Protein AF-A0A0L0VP13-F1 (afdb_monomer)

Solvent-accessible surface area (backbone atoms only — not comparable to full-atom values): 16022 Å² total; per-residue (Å²): 135,85,86,89,85,88,84,87,82,87,82,89,86,84,88,88,85,88,83,90,89,86,86,81,90,83,90,81,90,84,86,88,82,89,82,86,84,88,78,73,72,70,63,57,60,55,50,54,54,49,32,46,52,53,40,55,55,51,47,53,52,45,52,54,53,52,47,50,54,47,51,39,37,71,74,65,48,69,37,38,65,64,25,50,45,71,33,80,93,48,74,93,37,29,51,13,54,47,52,38,54,44,48,48,45,53,50,47,56,58,48,24,61,65,53,33,80,82,65,83,44,69,27,65,35,44,82,84,66,72,80,78,95,65,61,32,42,58,33,45,69,53,36,48,51,51,52,52,49,52,44,42,61,47,73,66,30,72,81,19,60,86,50,34,65,80,77,84,70,72,85,72,85,73,95,72,88,77,95,70,88,76,80,81,74,76,77,76,56,54,64,41,62,40,68,30,35,38,47,46,84,57,106,54,82,44,80,42,83,46,31,47,51,60,50,54,50,49,45,47,52,53,39,30,54,46,32,42,54,44,46,47,42,39,45,72,69,68,65,43,84,72,66,92,64,67,41,54,51,67,71,59,58,56,61,73,76,111

Secondary structure (DSSP, 8-state):
----------------------------------------SHHHHHHHHHHHHHHHHHHHHHHHHHHHHHHHHHHTS-SHHHHHPPPTTTTT--HHHHHHHHHHHHHHHHHHHHTHHHH-S--EE-TT-PPTT--TTT-HHHHHHHHHHHIIIIII-TTSGGG----------------------------TT-EEEEEEESSSEEEEEEEHHHHHHHHHHHHHHHHHHHHIIIIIIS-----TTTT--HHHHHHTT-

Organism: NCBI:txid1165861

Mean predicted aligned error: 13.81 Å

Structure (mmCIF, N/CA/C/O backbone):
data_AF-A0A0L0VP13-F1
#
_entry.id   AF-A0A0L0VP13-F1
#
loop_
_atom_site.group_PDB
_atom_site.id
_atom_site.type_symbol
_atom_site.label_atom_id
_atom_site.label_alt_id
_atom_site.label_comp_id
_atom_site.label_asym_id
_atom_site.label_entity_id
_atom_site.label_seq_id
_atom_site.pdbx_PDB_ins_code
_atom_site.Cartn_x
_atom_site.Cartn_y
_atom_site.Cartn_z
_atom_site.occupancy
_atom_site.B_iso_or_equiv
_atom_site.auth_seq_id
_atom_site.auth_comp_id
_atom_site.auth_asym_id
_atom_site.auth_atom_id
_atom_site.pdbx_PDB_model_num
ATOM 1 N N . MET A 1 1 ? -34.320 -39.922 -42.387 1.00 41.28 1 MET A N 1
ATOM 2 C CA . MET A 1 1 ? -33.863 -41.068 -41.571 1.00 41.28 1 MET A CA 1
ATOM 3 C C . MET A 1 1 ? -33.671 -40.532 -40.158 1.00 41.28 1 MET A C 1
ATOM 5 O O . MET A 1 1 ? -32.767 -39.736 -39.980 1.00 41.28 1 MET A O 1
ATOM 9 N N . GLN A 1 2 ? -34.700 -40.535 -39.302 1.00 34.25 2 GLN A N 1
ATOM 10 C CA . GLN A 1 2 ? -35.099 -41.636 -38.393 1.00 34.25 2 GLN A CA 1
ATOM 11 C C . GLN A 1 2 ? -33.950 -42.090 -37.462 1.00 34.25 2 GLN A C 1
ATOM 13 O O . GLN A 1 2 ? -33.118 -42.875 -37.900 1.00 34.25 2 GLN A O 1
ATOM 18 N N . ASP A 1 3 ? -33.858 -41.434 -36.287 1.00 35.59 3 ASP A N 1
ATOM 19 C CA . ASP A 1 3 ? -33.930 -41.905 -34.865 1.00 35.59 3 ASP A CA 1
ATOM 20 C C . ASP A 1 3 ? -33.667 -43.401 -34.527 1.00 35.59 3 ASP A C 1
ATOM 22 O O . ASP A 1 3 ? -33.771 -44.213 -35.447 1.00 35.59 3 ASP A O 1
ATOM 26 N N . PRO A 1 4 ? -33.548 -43.864 -33.246 1.00 56.25 4 PRO A N 1
ATOM 27 C CA . PRO A 1 4 ? -33.257 -43.243 -31.922 1.00 56.25 4 PRO A CA 1
ATOM 28 C C . PRO A 1 4 ? -32.275 -44.080 -31.033 1.00 56.25 4 PRO A C 1
ATOM 30 O O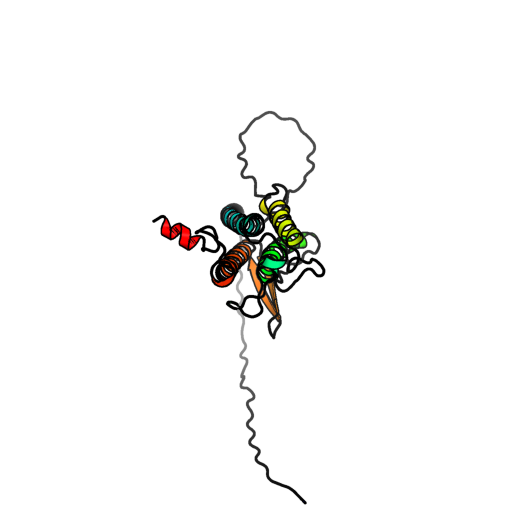 . PRO A 1 4 ? -31.798 -45.128 -31.448 1.00 56.25 4 PRO A O 1
ATOM 33 N N . GLU A 1 5 ? -31.997 -43.636 -29.791 1.00 36.66 5 GLU A N 1
ATOM 34 C CA . GLU A 1 5 ? -32.167 -44.393 -28.508 1.00 36.66 5 GLU A CA 1
ATOM 35 C C . GLU A 1 5 ? -31.368 -43.720 -27.362 1.00 36.66 5 GLU A C 1
ATOM 37 O O . GLU A 1 5 ? -30.145 -43.753 -27.302 1.00 36.66 5 GLU A O 1
ATOM 42 N N . THR A 1 6 ? -31.995 -42.883 -26.529 1.00 36.72 6 THR A N 1
ATOM 43 C CA . THR A 1 6 ? -32.532 -43.194 -25.183 1.00 36.72 6 THR A CA 1
ATOM 44 C C . THR A 1 6 ? -31.627 -43.982 -24.227 1.00 36.72 6 THR A C 1
ATOM 46 O O . THR A 1 6 ? -31.558 -45.203 -24.297 1.00 36.72 6 THR A O 1
ATOM 49 N N . ARG A 1 7 ? -31.183 -43.323 -23.144 1.00 34.84 7 ARG A N 1
ATOM 50 C CA . ARG A 1 7 ? -31.383 -43.880 -21.794 1.00 34.84 7 ARG A CA 1
ATOM 51 C C . ARG A 1 7 ? -31.556 -42.789 -20.736 1.00 34.84 7 ARG A C 1
ATOM 53 O O . ARG A 1 7 ? -30.643 -42.036 -20.422 1.00 34.84 7 ARG A O 1
ATOM 60 N N . LYS A 1 8 ? -32.780 -42.738 -20.205 1.00 33.94 8 LYS A N 1
ATOM 61 C CA . LYS A 1 8 ? -33.162 -42.116 -18.934 1.00 33.94 8 LYS A CA 1
ATOM 62 C C . LYS A 1 8 ? -32.619 -42.964 -17.781 1.00 33.94 8 LYS A C 1
ATOM 64 O O . LYS A 1 8 ? -32.784 -44.178 -17.837 1.00 33.94 8 LYS A O 1
ATOM 69 N N . THR A 1 9 ? -32.161 -42.325 -16.709 1.00 34.47 9 THR A N 1
ATOM 70 C CA . THR A 1 9 ? -32.459 -42.752 -15.3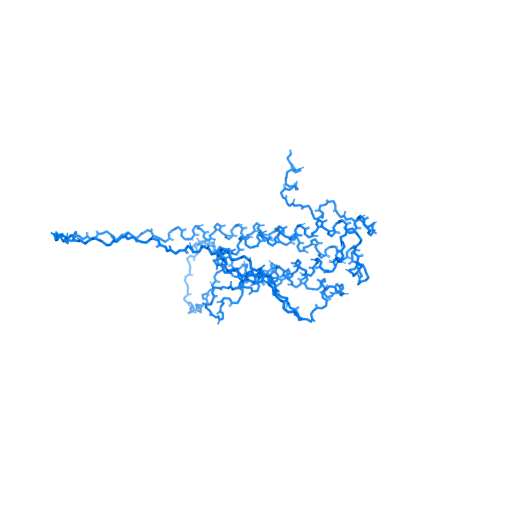30 1.00 34.47 9 THR A CA 1
ATOM 71 C C . THR A 1 9 ? -32.542 -41.518 -14.438 1.00 34.47 9 THR A C 1
ATOM 73 O O . THR A 1 9 ? -31.570 -40.797 -14.236 1.00 34.47 9 THR A O 1
ATOM 76 N N . THR A 1 10 ? -33.765 -41.277 -13.990 1.00 30.83 10 THR A N 1
ATOM 77 C CA . THR A 1 10 ? -34.206 -40.468 -12.854 1.00 30.83 10 THR A CA 1
ATOM 78 C C . THR A 1 10 ? -33.771 -41.091 -11.529 1.00 30.83 10 THR A C 1
ATOM 80 O O . THR A 1 10 ? -33.738 -42.311 -11.463 1.00 30.83 10 THR A O 1
ATOM 83 N N . ASP A 1 11 ? -33.523 -40.260 -10.513 1.00 33.06 11 ASP A N 1
ATOM 84 C CA . ASP A 1 11 ? -33.909 -40.445 -9.095 1.00 33.06 11 ASP A CA 1
ATOM 85 C C . ASP A 1 11 ? -33.556 -39.128 -8.370 1.00 33.06 11 ASP A C 1
ATOM 87 O O . ASP A 1 11 ? -32.394 -38.753 -8.260 1.00 33.06 11 ASP A O 1
ATOM 91 N N . ILE A 1 12 ? -34.495 -38.190 -8.201 1.00 33.38 12 ILE A N 1
ATOM 92 C CA . ILE A 1 12 ? -35.465 -38.073 -7.095 1.00 33.38 12 ILE A CA 1
ATOM 93 C C . ILE A 1 12 ? -34.786 -38.170 -5.721 1.00 33.38 12 ILE A C 1
ATOM 95 O O . ILE A 1 12 ? -34.600 -39.250 -5.174 1.00 33.38 12 ILE A O 1
ATOM 99 N N . TYR A 1 13 ? -34.513 -37.009 -5.121 1.00 28.89 13 TYR A N 1
ATOM 100 C CA . TYR A 1 13 ? -34.370 -36.878 -3.674 1.00 28.89 13 TYR A CA 1
ATOM 101 C C . TYR A 1 13 ? -35.183 -35.660 -3.215 1.00 28.89 13 TYR A C 1
ATOM 103 O O . TYR A 1 13 ? -34.902 -34.530 -3.605 1.00 28.89 13 TYR A O 1
ATOM 111 N N . ASN A 1 14 ? -36.233 -35.910 -2.434 1.00 35.34 14 ASN A N 1
ATOM 112 C CA . ASN A 1 14 ? -37.035 -34.920 -1.705 1.00 35.34 14 ASN A CA 1
ATOM 113 C C . ASN A 1 14 ? -37.360 -35.527 -0.313 1.00 35.34 14 ASN A C 1
ATOM 115 O O . ASN A 1 14 ? -37.160 -36.728 -0.130 1.00 35.34 14 ASN A O 1
ATOM 119 N N . PRO A 1 15 ? -37.762 -34.751 0.709 1.00 41.50 15 PRO A N 1
ATOM 120 C CA . PRO A 1 15 ? -37.101 -34.705 2.005 1.00 41.50 15 PRO A CA 1
ATOM 121 C C . PRO A 1 15 ? -37.918 -35.437 3.083 1.00 41.50 15 PRO A C 1
ATOM 123 O O . PRO A 1 15 ? -39.105 -35.705 2.914 1.00 41.50 15 PRO A O 1
ATOM 126 N N . MET A 1 16 ? -37.316 -35.696 4.244 1.00 30.33 16 MET A N 1
ATOM 127 C CA . MET A 1 16 ? -38.048 -36.161 5.427 1.00 30.33 16 MET A CA 1
ATOM 128 C C . MET A 1 16 ? -38.011 -35.113 6.546 1.00 30.33 16 MET A C 1
ATOM 130 O O . MET A 1 16 ? -36.956 -34.806 7.094 1.00 30.33 16 MET A O 1
ATOM 134 N N . LYS A 1 17 ? -39.200 -34.604 6.891 1.00 40.44 17 LYS A N 1
ATOM 135 C CA . LYS A 1 17 ? -39.611 -34.169 8.239 1.00 40.44 17 LYS A CA 1
ATOM 136 C C . LYS A 1 17 ? -40.556 -35.243 8.796 1.00 40.44 17 LYS A C 1
ATOM 138 O O . LYS A 1 17 ? -41.282 -35.851 8.010 1.00 40.44 17 LYS A O 1
ATOM 143 N N . PRO A 1 18 ? -40.557 -35.479 10.115 1.00 36.97 18 PRO A N 1
ATOM 144 C CA . PRO A 1 18 ? -41.734 -35.165 10.960 1.00 36.97 18 PRO A CA 1
ATOM 145 C C . PRO A 1 18 ? -41.292 -34.725 12.385 1.00 36.97 18 PRO A C 1
ATOM 147 O O . PRO A 1 18 ? -40.112 -34.817 12.697 1.00 36.97 18 PRO A O 1
ATOM 150 N N . SER A 1 19 ? -42.081 -34.246 13.349 1.00 33.62 19 SER A N 1
ATOM 151 C CA . SER A 1 19 ? -43.472 -33.801 13.536 1.00 33.62 19 SER A CA 1
ATOM 152 C C . SER A 1 19 ? -43.541 -33.153 14.937 1.00 33.62 19 SER A C 1
ATOM 154 O O . SER A 1 19 ? -42.660 -33.366 15.768 1.00 33.62 19 SER A O 1
ATOM 156 N N . GLU A 1 20 ? -44.590 -32.375 15.182 1.00 33.38 20 GLU A N 1
ATOM 157 C CA . GLU A 1 20 ? -44.913 -31.644 16.414 1.00 33.38 20 GLU A CA 1
ATOM 158 C C . GLU A 1 20 ? -45.283 -32.538 17.617 1.00 33.38 20 GLU A C 1
ATOM 160 O O . GLU A 1 20 ? -45.695 -33.686 17.452 1.00 33.38 20 GLU A O 1
ATOM 165 N N . GLY A 1 21 ? -45.204 -31.960 18.823 1.00 28.84 21 GLY A N 1
ATOM 166 C CA . GLY A 1 21 ? -45.753 -32.497 20.071 1.00 28.84 21 GLY A CA 1
ATOM 167 C C . GLY A 1 21 ? -45.793 -31.424 21.169 1.00 28.84 21 GLY A C 1
ATOM 168 O O . GLY A 1 21 ? -44.762 -30.878 21.549 1.00 28.84 21 GLY A O 1
ATOM 169 N N . SER A 1 22 ? -47.004 -31.107 21.622 1.00 29.28 22 SER A N 1
ATOM 170 C CA . SER A 1 22 ? -47.437 -30.006 22.496 1.00 29.28 22 SER A CA 1
ATOM 171 C C . SER A 1 22 ? -47.749 -30.432 23.944 1.00 29.28 22 SER A C 1
ATOM 173 O O . SER A 1 22 ? -48.160 -31.568 24.160 1.00 29.28 22 SER A O 1
ATOM 175 N N . GLY A 1 23 ? -47.722 -29.462 24.875 1.00 28.45 23 GLY A N 1
ATOM 176 C CA . GLY A 1 23 ? -48.435 -29.452 26.175 1.00 28.45 23 GLY A CA 1
ATOM 177 C C . GLY A 1 23 ? -47.516 -29.572 27.406 1.00 28.45 23 GLY A C 1
ATOM 178 O O . GLY A 1 23 ? -46.546 -30.310 27.373 1.00 28.45 23 GLY A O 1
ATOM 179 N N . GLU A 1 24 ? -47.710 -28.903 28.544 1.00 30.73 24 GLU A N 1
ATOM 180 C CA . GLU A 1 24 ? -48.704 -27.932 29.007 1.00 30.73 24 GLU A CA 1
ATOM 181 C C . GLU A 1 24 ? -48.181 -27.241 30.293 1.00 30.73 24 GLU A C 1
ATOM 183 O O . GLU A 1 24 ? -47.174 -27.636 30.878 1.00 30.73 24 GLU A O 1
ATOM 188 N N . ALA A 1 25 ? -48.889 -26.186 30.696 1.00 28.80 25 ALA A N 1
ATOM 189 C CA . ALA A 1 25 ? -48.623 -25.192 31.736 1.00 28.80 25 ALA A CA 1
ATOM 190 C C . ALA A 1 25 ? -48.347 -25.685 33.177 1.00 28.80 25 ALA A C 1
ATOM 192 O O . ALA A 1 25 ? -48.948 -26.648 33.649 1.00 28.80 25 ALA A O 1
ATOM 193 N N . ARG A 1 26 ? -47.612 -24.865 33.952 1.00 30.59 26 ARG A N 1
ATOM 194 C CA . ARG A 1 26 ? -47.954 -24.564 35.359 1.00 30.59 26 ARG A CA 1
ATOM 195 C C . ARG A 1 26 ? -47.370 -23.231 35.846 1.00 30.59 26 ARG A C 1
ATOM 197 O O . ARG A 1 26 ? -46.177 -22.977 35.726 1.00 30.59 26 ARG A O 1
ATOM 204 N N . LEU A 1 27 ? -48.259 -22.409 36.406 1.00 29.09 27 LEU A N 1
ATOM 205 C CA . LEU A 1 27 ? -47.992 -21.164 37.123 1.00 29.09 27 LEU A CA 1
ATOM 206 C C . LEU A 1 27 ? -47.288 -21.424 38.465 1.00 29.09 27 LEU A C 1
ATOM 208 O O . LEU A 1 27 ? -47.671 -22.354 39.170 1.00 29.09 27 LEU A O 1
ATOM 212 N N . SER A 1 28 ? -46.388 -20.527 38.876 1.00 30.66 28 SER A N 1
ATOM 213 C CA . SER A 1 28 ? -46.418 -19.945 40.227 1.00 30.66 28 SER A CA 1
ATOM 214 C C . SER A 1 28 ? -45.547 -18.690 40.299 1.00 30.66 28 SER A C 1
ATOM 216 O O . SER A 1 28 ? -44.392 -18.676 39.886 1.00 30.66 28 SER A O 1
ATOM 218 N N . SER A 1 29 ? -46.156 -17.653 40.852 1.00 31.38 29 SER A N 1
ATOM 219 C CA . SER A 1 29 ? -45.651 -16.340 41.240 1.00 31.38 29 SER A CA 1
ATOM 220 C C . SER A 1 29 ? -44.469 -16.372 42.212 1.00 31.38 29 SER A C 1
ATOM 222 O O . SER A 1 29 ? -44.510 -17.133 43.179 1.00 31.38 29 SER A O 1
ATOM 224 N N . ASN A 1 30 ? -43.522 -15.442 42.046 1.00 31.64 30 ASN A N 1
ATOM 225 C CA . ASN A 1 30 ? -43.035 -14.633 43.168 1.00 31.64 30 ASN A CA 1
ATOM 226 C C . ASN A 1 30 ? -42.393 -13.325 42.667 1.00 31.64 30 ASN A C 1
ATOM 228 O O . ASN A 1 30 ? -41.452 -13.353 41.877 1.00 31.64 30 ASN A O 1
ATOM 232 N N . GLU A 1 31 ? -42.931 -12.192 43.115 1.00 33.88 31 GLU A N 1
ATOM 233 C CA . GLU A 1 31 ? -42.366 -10.851 42.946 1.00 33.88 31 GLU A CA 1
ATOM 234 C C . GLU A 1 31 ? -41.440 -10.485 44.121 1.00 33.88 31 GLU A C 1
ATOM 236 O O . GLU A 1 31 ? -41.627 -10.979 45.232 1.00 33.88 31 GLU A O 1
ATOM 241 N N . GLN A 1 32 ? -40.565 -9.502 43.845 1.00 32.41 32 GLN A N 1
ATOM 242 C CA . GLN A 1 32 ? -39.797 -8.607 44.740 1.00 32.41 32 GLN A CA 1
ATOM 243 C C . GLN A 1 32 ? -38.302 -8.936 44.992 1.00 32.41 32 GLN A C 1
ATOM 245 O O . GLN A 1 32 ? -37.912 -10.098 44.971 1.00 32.41 32 GLN A O 1
ATOM 250 N N . PRO A 1 33 ? -37.440 -7.921 45.253 1.00 39.28 33 PRO A N 1
ATOM 251 C CA . PRO A 1 33 ? -37.021 -6.893 44.293 1.00 39.28 33 PRO A CA 1
ATOM 252 C C . PRO A 1 33 ? -35.488 -6.645 44.297 1.00 39.28 33 PRO A C 1
ATOM 254 O O . PRO A 1 33 ? -34.767 -7.034 45.208 1.00 39.28 33 PRO A O 1
ATOM 257 N N . SER A 1 34 ? -35.033 -5.882 43.297 1.00 30.73 34 SER A N 1
ATOM 258 C CA . SER A 1 34 ? -33.849 -5.000 43.314 1.00 30.73 34 SER A CA 1
ATOM 259 C C . SER A 1 34 ? -32.466 -5.586 43.647 1.00 30.73 34 SER A C 1
ATOM 261 O O . SER A 1 34 ? -32.054 -5.584 44.800 1.00 30.73 34 SER A O 1
ATOM 263 N N . GLU A 1 35 ? -31.659 -5.818 42.609 1.00 29.22 35 GLU A N 1
ATOM 264 C CA . GLU A 1 35 ? -30.244 -5.424 42.637 1.00 29.22 35 GLU A CA 1
ATOM 265 C C . GLU A 1 35 ? -29.903 -4.675 41.344 1.00 29.22 35 GLU A C 1
ATOM 267 O O . GLU A 1 35 ? -29.909 -5.215 40.238 1.00 29.22 35 GLU A O 1
ATOM 272 N N . VAL A 1 36 ? -29.653 -3.376 41.495 1.00 36.44 36 VAL A N 1
ATOM 273 C CA . VAL A 1 36 ? -29.096 -2.513 40.457 1.00 36.44 36 VAL A CA 1
ATOM 274 C C . VAL A 1 36 ? -27.626 -2.900 40.309 1.00 36.44 36 VAL A C 1
ATOM 276 O O . VAL A 1 36 ? -26.786 -2.474 41.095 1.00 36.44 36 VAL A O 1
ATOM 279 N N . SER A 1 37 ? -27.301 -3.726 39.313 1.00 35.66 37 SER A N 1
ATOM 280 C CA . SER A 1 37 ? -25.911 -3.982 38.924 1.00 35.66 37 SER A CA 1
ATOM 281 C C . SER A 1 37 ? -25.413 -2.824 38.058 1.00 35.66 37 SER A C 1
ATOM 283 O O . SER A 1 37 ? -25.454 -2.845 36.829 1.00 35.66 37 SER A O 1
ATOM 285 N N . SER A 1 38 ? -24.979 -1.756 38.721 1.00 42.16 38 SER A N 1
ATOM 286 C CA . SER A 1 38 ? -24.235 -0.655 38.116 1.00 42.16 38 SER A CA 1
ATOM 287 C C . SER A 1 38 ? -22.744 -1.001 38.059 1.00 42.16 38 SER A C 1
ATOM 289 O O . SER A 1 38 ? -21.950 -0.469 38.828 1.00 42.16 38 SER A O 1
ATOM 291 N N . THR A 1 39 ? -22.355 -1.895 37.150 1.00 42.22 39 THR A N 1
ATOM 292 C CA . THR A 1 39 ? -20.943 -2.162 36.815 1.00 42.22 39 THR A CA 1
ATOM 293 C C . THR A 1 39 ? -20.801 -2.502 35.330 1.00 42.22 39 THR A C 1
ATOM 295 O O . THR A 1 39 ? -20.568 -3.649 34.969 1.00 42.22 39 THR A O 1
ATOM 298 N N . GLN A 1 40 ? -20.973 -1.513 34.446 1.00 41.72 40 GLN A N 1
ATOM 299 C CA . GLN A 1 40 ? -20.641 -1.641 33.011 1.00 41.72 40 GLN A CA 1
ATOM 300 C C . GLN A 1 40 ? -19.836 -0.455 32.445 1.00 41.72 40 GLN A C 1
ATOM 302 O O . GLN A 1 40 ? -19.504 -0.450 31.265 1.00 41.72 40 GLN A O 1
ATOM 307 N N . SER A 1 41 ? -19.469 0.545 33.255 1.00 45.22 41 SER A N 1
ATOM 308 C CA . SER A 1 41 ? -18.751 1.727 32.751 1.00 45.22 41 SER A CA 1
ATOM 309 C C . SER A 1 41 ? -17.224 1.576 32.705 1.00 45.22 41 SER A C 1
ATOM 311 O O . SER A 1 41 ? -16.580 2.274 31.929 1.00 45.22 41 SER A O 1
ATOM 313 N N . SER A 1 42 ? -16.620 0.666 33.481 1.00 45.03 42 SER A N 1
ATOM 314 C CA . SER A 1 42 ? -15.154 0.548 33.582 1.00 45.03 42 SER A CA 1
ATOM 315 C C . SER A 1 42 ? -14.499 -0.339 32.513 1.00 45.03 42 SER A C 1
ATOM 317 O O . SER A 1 42 ? -13.335 -0.125 32.182 1.00 45.03 42 SER A O 1
ATOM 319 N N . SER A 1 43 ? -15.219 -1.308 31.933 1.00 55.81 43 SER A N 1
ATOM 320 C CA . SER A 1 43 ? -14.668 -2.235 30.927 1.00 55.81 43 SER A CA 1
ATOM 321 C C . SER A 1 43 ? -14.503 -1.605 29.539 1.00 55.81 43 SER A C 1
ATOM 323 O O . SER A 1 43 ? -13.564 -1.937 28.814 1.00 55.81 43 SER A O 1
ATOM 325 N N . ASN A 1 44 ? -15.389 -0.676 29.166 1.00 54.69 44 ASN A N 1
ATOM 326 C CA . ASN A 1 44 ? -15.372 -0.056 27.837 1.00 54.69 44 ASN A CA 1
ATOM 327 C C . ASN A 1 44 ? -14.236 0.967 27.678 1.00 54.69 44 ASN A C 1
ATOM 329 O O . ASN A 1 44 ? -13.584 0.988 26.641 1.00 54.69 44 ASN A O 1
ATOM 333 N N . ALA A 1 45 ? -13.929 1.752 28.717 1.00 59.12 45 ALA A N 1
ATOM 334 C CA . ALA A 1 45 ? -12.807 2.696 28.676 1.00 59.12 45 ALA A CA 1
ATOM 335 C C . ALA A 1 45 ? -11.441 1.979 28.602 1.00 59.12 45 ALA A C 1
ATOM 337 O O . ALA A 1 45 ? -10.531 2.421 27.903 1.00 59.12 45 ALA A O 1
ATOM 338 N N . SER A 1 46 ? -11.305 0.835 29.288 1.00 62.72 46 SER A N 1
ATOM 339 C CA . SER A 1 46 ? -10.082 0.020 29.250 1.00 62.72 46 SER A CA 1
ATOM 340 C C . SER A 1 46 ? -9.837 -0.606 27.874 1.00 62.72 46 SER A C 1
ATOM 342 O O . SER A 1 46 ? -8.701 -0.617 27.411 1.00 62.72 46 SER A O 1
ATOM 344 N N . SER A 1 47 ? -10.885 -1.117 27.222 1.00 62.72 47 SER A N 1
ATOM 345 C CA . SER A 1 47 ? -10.777 -1.774 25.910 1.00 62.72 47 SER A CA 1
ATOM 346 C C . SER A 1 47 ? -10.544 -0.782 24.767 1.00 62.72 47 SER A C 1
ATOM 348 O O . SER A 1 47 ? -9.734 -1.058 23.8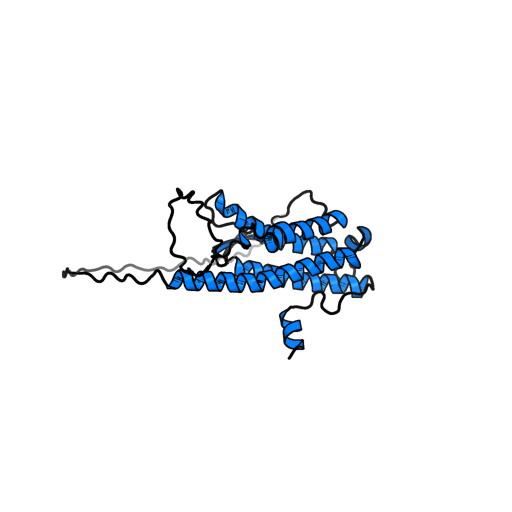87 1.00 62.72 47 SER A O 1
ATOM 350 N N . GLN A 1 48 ? -11.157 0.406 24.808 1.00 67.75 48 GLN A N 1
ATOM 351 C CA . GLN A 1 48 ? -10.882 1.463 23.824 1.00 67.75 48 GLN A CA 1
ATOM 352 C C . GLN A 1 48 ? -9.440 1.986 23.909 1.00 67.75 48 GLN A C 1
ATOM 354 O O . GLN A 1 48 ? -8.801 2.216 22.883 1.00 67.75 48 GLN A O 1
ATOM 359 N N . SER A 1 49 ? -8.891 2.106 25.122 1.00 76.88 49 SER A N 1
ATOM 360 C CA . SER A 1 49 ? -7.481 2.465 25.328 1.00 76.88 49 SER A CA 1
ATOM 361 C C . SER A 1 49 ? -6.521 1.402 24.772 1.00 76.88 49 SER A C 1
ATOM 363 O O . SER A 1 49 ? -5.500 1.742 24.174 1.00 76.88 49 SER A O 1
ATOM 365 N N . GLU A 1 50 ? -6.862 0.115 24.895 1.00 87.56 50 GLU A N 1
ATOM 366 C CA . GLU A 1 50 ? -6.078 -0.991 24.330 1.00 87.56 50 GLU A CA 1
ATOM 367 C C . GLU A 1 50 ? -6.114 -0.992 22.792 1.00 87.56 50 GLU A C 1
ATOM 369 O O . GLU A 1 50 ? -5.061 -1.004 22.152 1.00 87.56 50 GLU A O 1
ATOM 374 N N . ALA A 1 51 ? -7.299 -0.862 22.187 1.00 89.44 51 ALA A N 1
ATOM 375 C CA . ALA A 1 51 ? -7.452 -0.784 20.732 1.00 89.44 51 ALA A CA 1
ATOM 376 C C . ALA A 1 51 ? -6.685 0.406 20.121 1.00 89.44 51 ALA A C 1
ATOM 378 O O . ALA A 1 51 ? -6.057 0.271 19.066 1.00 89.44 51 ALA A O 1
ATOM 379 N N . ALA A 1 52 ? -6.678 1.556 20.803 1.00 90.88 52 ALA A N 1
ATOM 380 C CA . ALA A 1 52 ? -5.906 2.731 20.406 1.00 90.88 52 ALA A CA 1
ATOM 381 C C . ALA A 1 52 ? -4.385 2.495 20.496 1.00 90.88 52 ALA A C 1
ATOM 383 O O . ALA A 1 52 ? -3.626 2.938 19.628 1.00 90.88 52 ALA A O 1
ATOM 384 N N . GLN A 1 53 ? -3.914 1.771 21.517 1.00 92.19 53 GLN A N 1
ATOM 385 C CA . GLN A 1 53 ? -2.502 1.392 21.634 1.00 92.19 53 GLN A CA 1
ATOM 386 C C . GLN A 1 53 ? -2.075 0.422 20.527 1.00 92.19 53 GLN A C 1
ATOM 388 O O . GLN A 1 53 ? -0.999 0.595 19.947 1.00 92.19 53 GLN A O 1
ATOM 393 N N . GLU A 1 54 ? -2.907 -0.567 20.198 1.00 94.75 54 GLU A N 1
ATOM 394 C CA . GLU A 1 54 ? -2.641 -1.476 19.079 1.00 94.75 54 GLU A CA 1
ATOM 395 C C . GLU A 1 54 ? -2.647 -0.737 17.739 1.00 94.75 54 GLU A C 1
ATOM 397 O O . GLU A 1 54 ? -1.745 -0.935 16.915 1.00 94.75 54 GLU A O 1
ATOM 402 N N . TYR A 1 55 ? -3.568 0.212 17.556 1.00 95.19 55 TYR A N 1
ATOM 403 C CA . TYR A 1 55 ? -3.548 1.104 16.404 1.00 95.19 55 TYR A CA 1
ATOM 404 C C . TYR A 1 55 ? -2.230 1.869 16.294 1.00 95.19 55 TYR A C 1
ATOM 406 O O . TYR A 1 55 ? -1.655 1.918 15.212 1.00 95.19 55 TYR A O 1
ATOM 414 N N . LEU A 1 56 ? -1.702 2.446 17.376 1.00 94.50 56 LEU A N 1
ATOM 415 C CA . LEU A 1 56 ? -0.440 3.197 17.321 1.00 94.50 56 LEU A CA 1
ATOM 416 C C . LEU A 1 56 ? 0.741 2.337 16.844 1.00 94.50 56 LEU A C 1
ATOM 418 O O . LEU A 1 56 ? 1.591 2.807 16.073 1.00 94.50 56 LEU A O 1
ATOM 422 N N . LYS A 1 57 ? 0.776 1.064 17.248 1.00 94.75 57 LYS A N 1
ATOM 423 C CA . LYS A 1 57 ? 1.770 0.093 16.769 1.00 94.75 57 LYS A CA 1
ATOM 424 C C . LYS A 1 57 ? 1.568 -0.193 15.279 1.00 94.75 57 LYS A C 1
ATOM 426 O O . LYS A 1 57 ? 2.510 -0.053 14.497 1.00 94.75 57 LYS A O 1
ATOM 431 N N . LEU A 1 58 ? 0.342 -0.519 14.864 1.00 95.69 58 LEU A N 1
ATOM 432 C CA . LEU A 1 58 ? 0.007 -0.793 13.461 1.00 95.69 58 LEU A CA 1
ATOM 433 C C . LEU A 1 58 ? 0.226 0.424 12.553 1.00 95.69 58 LEU A C 1
ATOM 435 O O . LEU A 1 58 ? 0.750 0.283 11.452 1.00 95.69 58 LEU A O 1
ATOM 439 N N . ARG A 1 59 ? -0.083 1.632 13.026 1.00 95.88 59 ARG A N 1
ATOM 440 C CA . ARG A 1 59 ? 0.173 2.908 12.347 1.00 95.88 59 ARG A CA 1
ATOM 441 C C . ARG A 1 59 ? 1.656 3.091 12.067 1.00 95.88 59 ARG A C 1
ATOM 443 O O . ARG A 1 59 ? 2.016 3.504 10.970 1.00 95.88 59 ARG A O 1
ATOM 450 N N . THR A 1 60 ? 2.519 2.757 13.025 1.00 95.06 60 THR A N 1
ATOM 451 C CA . THR A 1 60 ? 3.975 2.818 12.830 1.00 95.06 60 THR A CA 1
ATOM 452 C C . THR A 1 60 ? 4.418 1.881 11.702 1.00 95.06 60 THR A C 1
ATOM 454 O O . THR A 1 60 ? 5.205 2.276 10.840 1.00 95.06 60 THR A O 1
ATOM 457 N N . VAL A 1 61 ? 3.858 0.667 11.649 1.00 95.12 61 VAL A N 1
ATOM 458 C CA . VAL A 1 61 ? 4.109 -0.292 10.561 1.00 95.12 61 VAL A CA 1
ATOM 459 C C . VAL A 1 61 ? 3.590 0.240 9.220 1.00 95.12 61 VAL A C 1
ATOM 461 O O . VAL A 1 61 ? 4.328 0.232 8.237 1.00 95.12 61 VAL A O 1
ATOM 464 N N . ALA A 1 62 ? 2.360 0.755 9.177 1.00 96.88 62 ALA A N 1
ATOM 465 C CA . ALA A 1 62 ? 1.753 1.317 7.972 1.00 96.88 62 ALA A CA 1
ATOM 466 C C . ALA A 1 62 ? 2.564 2.498 7.411 1.00 96.88 62 ALA A C 1
ATOM 468 O O . ALA A 1 62 ? 2.848 2.529 6.214 1.00 96.88 62 ALA A O 1
ATOM 469 N N . ILE A 1 63 ? 3.001 3.427 8.273 1.00 96.69 63 ILE A N 1
ATOM 470 C CA . ILE A 1 63 ? 3.872 4.549 7.887 1.00 96.69 63 ILE A CA 1
ATOM 471 C C . ILE A 1 63 ? 5.174 4.023 7.282 1.00 96.69 63 ILE A C 1
ATOM 473 O O . ILE A 1 63 ? 5.550 4.461 6.199 1.00 96.69 63 ILE A O 1
ATOM 477 N N . SER A 1 64 ? 5.827 3.055 7.931 1.00 95.50 64 SER A N 1
ATOM 478 C CA . SER A 1 64 ? 7.068 2.465 7.417 1.00 95.50 64 SER A CA 1
ATOM 479 C C . SER A 1 64 ? 6.880 1.811 6.044 1.00 95.50 64 SER A C 1
ATOM 481 O O . SER A 1 64 ? 7.735 1.951 5.170 1.00 95.50 64 SER A O 1
ATOM 483 N N . LEU A 1 65 ? 5.758 1.122 5.823 1.00 96.75 65 LEU A N 1
ATOM 484 C CA . LEU A 1 65 ? 5.443 0.512 4.533 1.00 96.75 65 LEU A CA 1
ATOM 485 C C . LEU A 1 65 ? 5.177 1.565 3.457 1.00 96.75 65 LEU A C 1
ATOM 487 O O . LEU A 1 65 ? 5.683 1.416 2.351 1.00 96.75 65 LEU A O 1
ATOM 491 N N . ILE A 1 66 ? 4.439 2.636 3.748 1.00 97.75 66 ILE A N 1
ATOM 492 C CA . ILE A 1 66 ? 4.229 3.728 2.782 1.00 97.75 66 ILE A CA 1
ATOM 493 C C . ILE A 1 66 ? 5.548 4.450 2.482 1.00 97.75 66 ILE A C 1
ATOM 495 O O . ILE A 1 66 ? 5.839 4.742 1.324 1.00 97.75 66 ILE A O 1
ATOM 499 N N . ASP A 1 67 ? 6.396 4.648 3.491 1.00 97.00 67 ASP A N 1
ATOM 500 C CA . ASP A 1 67 ? 7.728 5.218 3.300 1.00 97.00 67 ASP A CA 1
ATOM 501 C C . ASP A 1 67 ? 8.612 4.335 2.419 1.00 97.00 67 ASP A C 1
ATOM 503 O O . ASP A 1 67 ? 9.391 4.865 1.632 1.00 97.00 67 ASP A O 1
ATOM 507 N N . GLN A 1 68 ? 8.481 3.006 2.461 1.00 97.19 68 GLN A N 1
ATOM 508 C CA . GLN A 1 68 ? 9.179 2.137 1.506 1.00 97.19 68 GLN A CA 1
ATOM 509 C C . GLN A 1 68 ? 8.746 2.402 0.054 1.00 97.19 68 GLN A C 1
ATOM 511 O O . GLN A 1 68 ? 9.614 2.453 -0.816 1.00 97.19 68 GLN A O 1
ATOM 516 N N . ALA A 1 69 ? 7.451 2.615 -0.222 1.00 98.19 69 ALA A N 1
ATOM 517 C CA . ALA A 1 69 ? 6.986 2.986 -1.565 1.00 98.19 69 ALA A CA 1
ATOM 518 C C . ALA A 1 69 ? 7.523 4.354 -2.002 1.00 98.19 69 ALA A C 1
ATOM 520 O O . ALA A 1 69 ? 8.008 4.481 -3.125 1.00 98.19 69 ALA A O 1
ATOM 521 N N . ILE A 1 70 ? 7.479 5.355 -1.117 1.00 98.31 70 ILE A N 1
ATOM 522 C CA . ILE A 1 70 ? 8.005 6.700 -1.396 1.00 98.31 70 ILE A CA 1
ATOM 523 C C . ILE A 1 70 ? 9.504 6.618 -1.709 1.00 98.31 70 ILE A C 1
ATOM 525 O O . ILE A 1 70 ? 9.928 7.037 -2.781 1.00 98.31 70 ILE A O 1
ATOM 529 N N . ASN A 1 71 ? 10.291 5.968 -0.847 1.00 97.44 71 ASN A N 1
ATOM 530 C CA . ASN A 1 71 ? 11.732 5.815 -1.051 1.00 97.44 71 ASN A CA 1
ATOM 531 C C . ASN A 1 71 ? 12.069 5.026 -2.325 1.00 97.44 71 ASN A C 1
ATOM 533 O O . ASN A 1 71 ? 13.042 5.358 -3.003 1.00 97.44 71 ASN A O 1
ATOM 537 N N . LEU A 1 72 ? 11.291 3.990 -2.663 1.00 98.19 72 LEU A N 1
ATOM 538 C CA . LEU A 1 72 ? 11.444 3.249 -3.919 1.00 98.19 72 LEU A CA 1
ATOM 539 C C . LEU A 1 72 ? 11.268 4.179 -5.123 1.00 98.19 72 LEU A C 1
ATOM 541 O O . LEU A 1 72 ? 12.091 4.156 -6.036 1.00 98.19 72 LEU A O 1
ATOM 545 N N . LEU A 1 73 ? 10.194 4.968 -5.127 1.00 98.44 73 LEU A N 1
ATOM 546 C CA . LEU A 1 73 ? 9.856 5.872 -6.222 1.00 98.44 73 LEU A CA 1
ATOM 547 C C . LEU A 1 73 ? 10.861 7.023 -6.340 1.00 98.44 73 LEU A C 1
ATOM 549 O O . LEU A 1 73 ? 11.233 7.390 -7.450 1.00 98.44 73 LEU A O 1
ATOM 553 N N . GLU A 1 74 ? 11.335 7.575 -5.227 1.00 97.81 74 GLU A N 1
ATOM 554 C CA . GLU A 1 74 ? 12.298 8.680 -5.238 1.00 97.81 74 GLU A CA 1
ATOM 555 C C . GLU A 1 74 ? 13.693 8.238 -5.694 1.00 97.81 74 GLU A C 1
ATOM 557 O O . GLU A 1 74 ? 14.354 8.959 -6.440 1.00 97.81 74 GLU A O 1
ATOM 562 N N . ASN A 1 75 ? 14.139 7.048 -5.278 1.00 97.06 75 ASN A N 1
ATOM 563 C CA . ASN A 1 75 ? 15.556 6.688 -5.367 1.00 97.06 75 ASN A CA 1
ATOM 564 C C . ASN A 1 75 ? 15.875 5.565 -6.361 1.00 97.06 75 ASN A C 1
ATOM 566 O O . ASN A 1 75 ? 17.034 5.418 -6.741 1.00 97.06 75 ASN A O 1
ATOM 570 N N . VAL A 1 76 ? 14.892 4.755 -6.771 1.00 97.44 76 VAL A N 1
ATOM 571 C CA . VAL A 1 76 ? 15.147 3.534 -7.561 1.00 97.44 76 VAL A CA 1
ATOM 572 C C . VAL A 1 76 ? 14.291 3.482 -8.822 1.00 97.44 76 VAL A C 1
ATOM 574 O O . VAL A 1 76 ? 14.814 3.406 -9.930 1.00 97.44 76 VAL A O 1
ATOM 577 N N . VAL A 1 77 ? 12.968 3.543 -8.675 1.00 97.31 77 VAL A N 1
ATOM 578 C CA . VAL A 1 77 ? 12.004 3.495 -9.783 1.00 97.31 77 VAL A CA 1
ATOM 579 C C . VAL A 1 77 ? 11.576 4.925 -10.082 1.00 97.31 77 VAL A C 1
ATOM 581 O O . VAL A 1 77 ? 10.481 5.330 -9.718 1.00 97.31 77 VAL A O 1
ATOM 584 N N . ASN A 1 78 ? 12.467 5.702 -10.697 1.00 96.19 78 ASN A N 1
ATOM 585 C CA . ASN A 1 78 ? 12.362 7.164 -10.817 1.00 96.19 78 ASN A CA 1
ATOM 586 C C . ASN A 1 78 ? 11.846 7.672 -12.180 1.00 96.19 78 ASN A C 1
ATOM 588 O O . ASN A 1 78 ? 12.047 8.832 -12.534 1.00 96.19 78 ASN A O 1
ATOM 592 N N . SER A 1 79 ? 11.220 6.805 -12.979 1.00 97.94 79 SER A N 1
ATOM 593 C CA . SER A 1 79 ? 10.677 7.169 -14.292 1.00 97.94 79 SER A CA 1
ATOM 594 C C . SER A 1 79 ? 9.447 6.344 -14.658 1.00 97.94 79 SER A C 1
ATOM 596 O O . SER A 1 79 ? 9.305 5.195 -14.227 1.00 97.94 79 SER A O 1
ATOM 598 N N . ASP A 1 80 ? 8.595 6.909 -15.516 1.00 98.44 80 ASP A N 1
ATOM 599 C CA . ASP A 1 80 ? 7.423 6.227 -16.083 1.00 98.44 80 ASP A CA 1
ATOM 600 C C . ASP A 1 80 ? 7.823 4.936 -16.813 1.00 98.44 80 ASP A C 1
ATOM 602 O O . ASP A 1 80 ? 7.132 3.923 -16.713 1.00 98.44 80 ASP A O 1
ATOM 606 N N . THR A 1 81 ? 8.977 4.931 -17.491 1.00 98.00 81 THR A N 1
ATOM 607 C CA . THR A 1 81 ? 9.509 3.743 -18.173 1.00 98.00 81 THR A CA 1
ATOM 608 C C . THR A 1 81 ? 9.738 2.598 -17.191 1.00 98.00 81 THR A C 1
ATOM 610 O O . THR A 1 81 ? 9.193 1.519 -17.388 1.00 98.00 81 THR A O 1
ATOM 613 N N . LEU A 1 82 ? 10.480 2.822 -16.099 1.00 97.50 82 LEU A N 1
ATOM 614 C CA . LEU A 1 82 ? 10.731 1.773 -15.099 1.00 97.50 82 LEU A CA 1
ATOM 615 C C . LEU A 1 82 ? 9.439 1.309 -14.416 1.00 97.50 82 LEU A C 1
ATOM 617 O O . LEU A 1 82 ? 9.285 0.125 -14.119 1.00 97.50 82 LEU A O 1
ATOM 621 N N . LEU A 1 83 ? 8.505 2.234 -14.186 1.00 97.88 83 LEU A N 1
ATOM 622 C CA . LEU A 1 83 ? 7.211 1.942 -13.577 1.00 97.88 83 LEU A CA 1
ATOM 623 C C . LEU A 1 83 ? 6.348 1.020 -14.456 1.00 97.88 83 LEU A C 1
ATOM 625 O O . LEU A 1 83 ? 5.641 0.150 -13.936 1.00 97.88 83 LEU A O 1
ATOM 629 N N . THR A 1 84 ? 6.411 1.209 -15.777 1.00 97.62 84 THR A N 1
ATOM 630 C CA . THR A 1 84 ? 5.551 0.546 -16.771 1.00 97.62 84 THR A CA 1
ATOM 631 C C . THR A 1 84 ? 6.185 -0.662 -17.455 1.00 97.62 84 THR A C 1
ATOM 633 O O . THR A 1 84 ? 5.472 -1.384 -18.155 1.00 97.62 84 THR A O 1
ATOM 636 N N . THR A 1 85 ? 7.474 -0.938 -17.229 1.00 96.50 85 THR A N 1
ATOM 637 C CA . THR A 1 85 ? 8.132 -2.148 -17.737 1.00 96.50 85 THR A CA 1
ATOM 638 C C . THR A 1 85 ? 7.358 -3.397 -17.317 1.00 96.50 85 THR A C 1
ATOM 640 O O . THR A 1 85 ? 7.146 -3.655 -16.128 1.00 96.50 85 THR A O 1
ATOM 643 N N . VAL A 1 86 ? 6.928 -4.174 -18.312 1.00 96.88 86 VAL A N 1
ATOM 644 C CA . VAL A 1 86 ? 6.255 -5.457 -18.100 1.00 96.88 86 VAL A CA 1
ATOM 645 C C . VAL A 1 86 ? 7.281 -6.473 -17.638 1.00 96.88 86 VAL A C 1
ATOM 647 O O . VAL A 1 86 ? 8.281 -6.684 -18.316 1.00 96.88 86 VAL A O 1
ATOM 650 N N . SER A 1 87 ? 7.011 -7.108 -16.501 1.00 96.50 87 SER A N 1
ATOM 651 C CA . SER A 1 87 ? 7.908 -8.115 -15.953 1.00 96.50 87 SER A CA 1
ATOM 652 C C . SER A 1 87 ? 7.786 -9.448 -16.690 1.00 96.50 87 SER A C 1
ATOM 654 O O . SER A 1 87 ? 6.688 -9.970 -16.908 1.00 96.50 87 SER A O 1
ATOM 656 N N . HIS A 1 88 ? 8.935 -10.033 -17.008 1.00 94.88 88 HIS A N 1
ATOM 657 C CA . HIS A 1 88 ? 9.079 -11.412 -17.460 1.00 94.88 88 HIS A CA 1
ATOM 658 C C . HIS A 1 88 ? 9.103 -12.414 -16.299 1.00 94.88 88 HIS A C 1
ATOM 660 O O . HI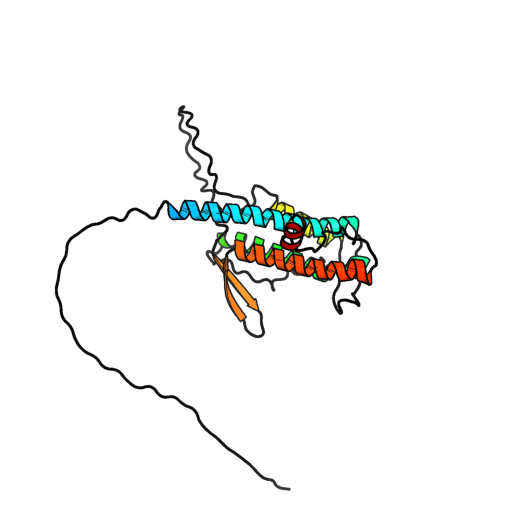S A 1 88 ? 8.636 -13.541 -16.463 1.00 94.88 88 HIS A O 1
ATOM 666 N N . LEU A 1 89 ? 9.622 -12.022 -15.129 1.00 94.31 89 LEU A N 1
ATOM 667 C CA . LEU A 1 89 ? 9.626 -12.868 -13.927 1.00 94.31 89 LEU A CA 1
ATOM 668 C C . LEU A 1 89 ? 8.249 -12.944 -13.248 1.00 94.31 89 LEU A C 1
ATOM 670 O O . LEU A 1 89 ? 7.944 -13.937 -12.591 1.00 94.31 89 LEU A O 1
ATOM 674 N N . VAL A 1 90 ? 7.413 -11.918 -13.428 1.00 92.12 90 VAL A N 1
ATOM 675 C CA . VAL A 1 90 ? 6.027 -11.844 -12.945 1.00 92.12 90 VAL A CA 1
ATOM 676 C C . VAL A 1 90 ? 5.108 -11.491 -14.130 1.00 92.12 90 VAL A C 1
ATOM 678 O O . VAL A 1 90 ? 4.728 -10.326 -14.296 1.00 92.12 90 VAL A O 1
ATOM 681 N N . PRO A 1 91 ? 4.759 -12.476 -14.985 1.00 90.31 91 PRO A N 1
ATOM 682 C CA . PRO A 1 91 ? 4.082 -12.228 -16.255 1.00 90.31 91 PRO A CA 1
ATOM 683 C C . PRO A 1 91 ? 2.791 -11.414 -16.124 1.00 90.31 91 PRO A C 1
ATOM 685 O O . PRO A 1 91 ? 1.931 -11.697 -15.292 1.00 90.31 91 PRO A O 1
ATOM 688 N N . GLY A 1 92 ? 2.644 -10.405 -16.985 1.00 89.75 92 GLY A N 1
ATOM 689 C CA . GLY A 1 92 ? 1.459 -9.541 -17.043 1.00 89.75 92 GLY A CA 1
ATOM 690 C C . GLY A 1 92 ? 1.421 -8.415 -16.001 1.00 89.75 92 GLY A C 1
ATOM 691 O O . GLY A 1 92 ? 0.504 -7.583 -16.041 1.00 89.75 92 GLY A O 1
ATOM 692 N N . SER A 1 93 ? 2.414 -8.337 -15.110 1.00 95.31 93 SER A N 1
ATOM 693 C CA . SER A 1 93 ? 2.519 -7.294 -14.087 1.00 95.31 93 SER A CA 1
ATOM 694 C C . SER A 1 93 ? 3.558 -6.220 -14.428 1.00 95.31 93 SER A C 1
ATOM 696 O O . SER A 1 93 ? 4.446 -6.424 -15.253 1.00 95.31 93 SER A O 1
ATOM 698 N N . THR A 1 94 ? 3.433 -5.068 -13.772 1.00 97.69 94 THR A N 1
ATOM 699 C CA . THR A 1 94 ? 4.412 -3.973 -13.759 1.00 97.69 94 THR A CA 1
ATOM 700 C C . THR A 1 94 ? 4.586 -3.495 -12.316 1.00 97.69 94 THR A C 1
ATOM 702 O O . THR A 1 94 ? 3.738 -3.767 -11.456 1.00 97.69 94 THR A O 1
ATOM 705 N N . ILE A 1 95 ? 5.654 -2.744 -12.034 1.00 98.19 95 ILE A N 1
ATOM 706 C CA . ILE A 1 95 ? 5.831 -2.116 -10.715 1.00 98.19 95 ILE A CA 1
ATOM 707 C C . ILE A 1 95 ? 4.666 -1.155 -10.434 1.00 98.19 95 ILE A C 1
ATOM 709 O O . ILE A 1 95 ? 4.094 -1.189 -9.345 1.00 98.19 95 ILE A O 1
ATOM 713 N N . GLY A 1 96 ? 4.247 -0.373 -11.435 1.00 97.94 96 GLY A N 1
ATOM 714 C CA . GLY A 1 96 ? 3.108 0.542 -11.334 1.00 97.94 96 GLY A CA 1
ATOM 715 C C . GLY A 1 96 ? 1.800 -0.141 -10.947 1.00 97.94 96 GLY A C 1
ATOM 716 O O . GLY A 1 96 ? 1.096 0.353 -10.069 1.00 97.94 96 GLY A O 1
ATOM 717 N N . LYS A 1 97 ? 1.496 -1.314 -11.520 1.00 97.06 97 LYS A N 1
ATOM 718 C CA . LYS A 1 97 ? 0.302 -2.099 -11.155 1.00 97.06 97 LYS A CA 1
ATOM 719 C C . LYS A 1 97 ? 0.320 -2.530 -9.691 1.00 97.06 97 LYS A C 1
ATOM 721 O O . LYS A 1 97 ? -0.694 -2.414 -9.006 1.00 97.06 97 LYS A O 1
ATOM 726 N N . HIS A 1 98 ? 1.462 -3.010 -9.197 1.00 97.88 98 HIS A N 1
ATOM 727 C CA . HIS A 1 98 ? 1.596 -3.406 -7.794 1.00 97.88 98 HIS A CA 1
ATOM 728 C C . HIS A 1 98 ? 1.490 -2.211 -6.841 1.00 97.88 98 HIS A C 1
ATOM 730 O O . HIS A 1 98 ? 0.780 -2.298 -5.842 1.00 97.88 98 HIS A O 1
ATOM 736 N N . LEU A 1 99 ? 2.141 -1.091 -7.165 1.00 98.06 99 LEU A N 1
ATOM 737 C CA . LEU A 1 99 ? 2.087 0.125 -6.353 1.00 98.06 99 LEU A CA 1
ATOM 738 C C . LEU A 1 99 ? 0.685 0.738 -6.317 1.00 98.06 99 LEU A C 1
ATOM 740 O O . LEU A 1 99 ? 0.214 1.090 -5.238 1.00 98.06 99 LEU A O 1
ATOM 744 N N . ARG A 1 100 ? -0.020 0.791 -7.454 1.00 97.25 100 ARG A N 1
ATOM 745 C CA . ARG A 1 100 ? -1.426 1.212 -7.496 1.00 97.25 100 ARG A CA 1
ATOM 746 C C . ARG A 1 100 ? -2.300 0.327 -6.614 1.00 97.25 100 ARG A C 1
ATOM 748 O O . ARG A 1 100 ? -3.101 0.836 -5.840 1.00 97.25 100 ARG A O 1
ATOM 755 N N . HIS A 1 101 ? -2.152 -0.989 -6.731 1.00 96.94 101 HIS A N 1
ATOM 756 C CA . HIS A 1 101 ? -2.966 -1.929 -5.967 1.00 96.94 101 HIS A CA 1
ATOM 757 C C . HIS A 1 101 ? -2.745 -1.793 -4.453 1.00 96.94 101 HIS A C 1
ATOM 759 O O . HIS A 1 101 ? -3.707 -1.803 -3.686 1.00 96.94 101 HIS A O 1
ATOM 765 N N . LEU A 1 102 ? -1.488 -1.613 -4.038 1.00 96.88 102 LEU A N 1
ATOM 766 C CA . LEU A 1 102 ? -1.108 -1.345 -2.653 1.00 96.88 102 LEU A CA 1
ATOM 767 C C . LEU A 1 102 ? -1.695 -0.016 -2.157 1.00 96.88 102 LEU A C 1
ATOM 769 O O . LEU A 1 102 ? -2.284 0.020 -1.078 1.00 96.88 102 LEU A O 1
ATOM 773 N N . HIS A 1 103 ? -1.564 1.059 -2.942 1.00 97.81 103 HIS A N 1
ATOM 774 C CA . HIS A 1 103 ? -2.120 2.374 -2.608 1.00 97.81 103 HIS A CA 1
ATOM 775 C C . HIS A 1 103 ? -3.638 2.321 -2.420 1.00 97.81 103 HIS A C 1
ATOM 777 O O . HIS A 1 103 ? -4.136 2.754 -1.380 1.00 97.81 103 HIS A O 1
ATOM 783 N N . ASP A 1 104 ? -4.357 1.722 -3.377 1.00 96.69 104 ASP A N 1
ATOM 784 C CA . ASP A 1 104 ? -5.814 1.590 -3.323 1.00 96.69 104 ASP A CA 1
ATOM 785 C C . ASP A 1 104 ? -6.263 0.882 -2.038 1.00 96.69 104 ASP A C 1
ATOM 787 O O . ASP A 1 104 ? -7.229 1.321 -1.423 1.00 96.69 104 ASP A O 1
ATOM 791 N N . HIS A 1 105 ? -5.558 -0.159 -1.583 1.00 97.31 105 HIS A N 1
ATOM 792 C CA . HIS A 1 105 ? -5.928 -0.869 -0.354 1.00 97.31 105 HIS A CA 1
ATOM 793 C C . HIS A 1 105 ? -5.894 0.034 0.884 1.00 97.31 105 HIS A C 1
ATOM 795 O O . HIS A 1 105 ? -6.853 0.051 1.656 1.00 97.31 105 HIS A O 1
ATOM 801 N N . PHE A 1 106 ? -4.827 0.818 1.062 1.00 97.38 106 PHE A N 1
ATOM 802 C CA . PHE A 1 106 ? -4.767 1.779 2.165 1.00 97.38 106 PHE A CA 1
ATOM 803 C C . PHE A 1 106 ? -5.830 2.868 2.018 1.00 97.38 106 PHE A C 1
ATOM 805 O O . PHE A 1 106 ? -6.540 3.164 2.979 1.00 97.38 106 PHE A O 1
ATOM 812 N N . ARG A 1 107 ? -5.962 3.447 0.818 1.00 95.94 107 ARG A N 1
ATOM 813 C CA . ARG A 1 107 ? -6.906 4.537 0.551 1.00 95.94 107 ARG A CA 1
ATOM 814 C C . ARG A 1 107 ? -8.340 4.108 0.859 1.00 95.94 107 ARG A C 1
ATOM 816 O O . ARG A 1 107 ? -9.022 4.784 1.621 1.00 95.94 107 ARG A O 1
ATOM 823 N N . ILE A 1 108 ? -8.769 2.968 0.314 1.00 95.06 108 ILE A N 1
ATOM 824 C CA . ILE A 1 108 ? -10.118 2.417 0.493 1.00 95.06 108 ILE A CA 1
ATOM 825 C C . ILE A 1 108 ? -10.418 2.182 1.976 1.00 95.06 108 ILE A C 1
ATOM 827 O O . ILE A 1 108 ? -11.493 2.552 2.444 1.00 95.06 108 ILE A O 1
ATOM 831 N N . LEU A 1 109 ? -9.472 1.610 2.731 1.00 95.19 109 LEU A N 1
ATOM 832 C CA . LEU A 1 109 ? -9.648 1.394 4.167 1.00 95.19 109 LEU A CA 1
ATOM 833 C C . LEU A 1 109 ? -9.834 2.717 4.923 1.00 95.19 109 LEU A C 1
ATOM 835 O O . LEU A 1 109 ? -10.760 2.849 5.726 1.00 95.19 109 LEU A O 1
ATOM 839 N N . PHE A 1 110 ? -8.978 3.705 4.664 1.00 93.38 110 PHE A N 1
ATOM 840 C CA . PHE A 1 110 ? -9.037 4.985 5.366 1.00 93.38 110 PHE A CA 1
ATOM 841 C C . PHE A 1 110 ? -10.284 5.808 4.999 1.00 93.38 110 PHE A C 1
ATOM 843 O O . PHE A 1 110 ? -10.891 6.443 5.863 1.00 93.38 110 PHE A O 1
ATOM 850 N N . GLU A 1 111 ? -10.729 5.754 3.744 1.00 91.00 111 GLU A N 1
ATOM 851 C CA . GLU A 1 111 ? -11.963 6.405 3.290 1.00 91.00 111 GLU A CA 1
ATOM 852 C C . GLU A 1 111 ? -13.230 5.727 3.833 1.00 91.00 111 GLU A C 1
ATOM 854 O O . GLU A 1 111 ? -14.202 6.412 4.179 1.00 91.00 111 GLU A O 1
ATOM 859 N N . ALA A 1 112 ? -13.227 4.395 3.963 1.00 88.88 112 ALA A N 1
ATOM 860 C CA . ALA A 1 112 ? -14.348 3.646 4.531 1.00 88.88 112 ALA A CA 1
ATOM 861 C C . ALA A 1 112 ? -14.645 4.092 5.969 1.00 88.88 112 ALA A C 1
ATOM 863 O O . ALA A 1 112 ? -15.808 4.211 6.363 1.00 88.88 112 ALA A O 1
ATOM 864 N N . VAL A 1 113 ? -13.609 4.431 6.739 1.00 82.81 113 VAL A N 1
ATOM 865 C CA . VAL A 1 113 ? -13.770 5.008 8.076 1.00 82.81 113 VAL A CA 1
ATOM 866 C C . VAL A 1 113 ? -14.461 6.368 8.014 1.00 82.81 113 VAL A C 1
ATOM 868 O O . VAL A 1 113 ? -15.448 6.580 8.720 1.00 82.81 113 VAL A O 1
ATOM 871 N N . ASN A 1 114 ? -14.011 7.274 7.147 1.00 75.81 114 ASN A N 1
ATOM 872 C CA . ASN A 1 114 ? -14.561 8.631 7.054 1.00 75.81 114 ASN A CA 1
ATOM 873 C C . ASN A 1 114 ? -16.021 8.678 6.578 1.00 75.81 114 ASN A C 1
ATOM 875 O O . ASN A 1 114 ? -16.754 9.590 6.950 1.00 75.81 114 ASN A O 1
ATOM 879 N N . SER A 1 115 ? -16.464 7.676 5.820 1.00 70.38 115 SER A N 1
ATOM 880 C CA . SER A 1 115 ? -17.814 7.613 5.238 1.00 70.38 115 SER A CA 1
ATOM 881 C C . SER A 1 115 ? -18.929 7.274 6.244 1.00 70.38 115 SER A C 1
ATOM 883 O O . SER A 1 115 ? -20.108 7.482 5.957 1.00 70.38 115 SER A O 1
ATOM 885 N N . HIS A 1 116 ? -18.585 6.784 7.440 1.00 60.69 116 HIS A N 1
ATOM 886 C CA . HIS A 1 116 ? -19.564 6.409 8.471 1.00 60.69 116 HIS A CA 1
ATOM 887 C C . HIS A 1 116 ? -20.355 7.594 9.044 1.00 60.69 116 HIS A C 1
ATOM 889 O O . HIS A 1 116 ? -21.440 7.405 9.589 1.00 60.69 116 HIS A O 1
ATOM 895 N N . THR A 1 117 ? -19.827 8.814 8.951 1.00 52.25 117 THR A N 1
ATOM 896 C CA . THR A 1 117 ? -20.417 9.993 9.602 1.00 52.25 117 THR A CA 1
ATOM 897 C C . THR A 1 117 ? -21.586 10.587 8.821 1.00 52.25 117 THR A C 1
ATOM 899 O O . THR A 1 117 ? -22.408 11.294 9.397 1.00 52.25 117 THR A O 1
ATOM 902 N N . THR A 1 118 ? -21.694 10.301 7.520 1.00 50.03 118 THR A N 1
ATOM 903 C CA . THR A 1 118 ? -22.690 10.933 6.643 1.00 50.03 118 THR A CA 1
ATOM 904 C C . THR A 1 118 ? -23.942 10.089 6.420 1.00 50.03 118 THR A C 1
ATOM 906 O O . THR A 1 118 ? -24.976 10.647 6.063 1.00 50.03 118 THR A O 1
ATOM 909 N N . THR A 1 119 ? -23.887 8.764 6.618 1.00 49.50 119 THR A N 1
ATOM 910 C CA . THR A 1 119 ? -24.973 7.861 6.177 1.00 49.50 119 THR A CA 1
ATOM 911 C C . THR A 1 119 ? -25.481 6.851 7.212 1.00 49.50 119 THR A C 1
ATOM 913 O O . THR A 1 119 ? -26.393 6.094 6.882 1.00 49.50 119 THR A O 1
ATOM 916 N N . ASN A 1 120 ? -24.974 6.831 8.457 1.00 50.19 120 ASN A N 1
ATOM 917 C CA . ASN A 1 120 ? -25.362 5.847 9.495 1.00 50.19 120 ASN A CA 1
ATOM 918 C C . ASN A 1 120 ? -25.285 4.372 9.027 1.00 50.19 120 ASN A C 1
ATOM 920 O O . ASN A 1 120 ? -25.920 3.487 9.601 1.00 50.19 120 ASN A O 1
ATOM 924 N N . GLN A 1 121 ? -24.520 4.097 7.971 1.00 54.47 121 GLN A N 1
ATOM 925 C CA . GLN A 1 121 ? -24.240 2.754 7.483 1.00 54.47 121 GLN A CA 1
ATOM 926 C C . GLN A 1 121 ? -22.895 2.317 8.062 1.00 54.47 121 GLN A C 1
ATOM 928 O O . GLN A 1 121 ? -21.918 3.063 7.971 1.00 54.47 121 GLN A O 1
ATOM 933 N N . ASP A 1 122 ? -22.849 1.106 8.629 1.00 60.81 122 ASP A N 1
ATOM 934 C CA . ASP A 1 122 ? -21.592 0.404 8.906 1.00 60.81 122 ASP A CA 1
ATOM 935 C C . ASP A 1 122 ? -20.740 0.480 7.633 1.00 60.81 122 ASP A C 1
ATOM 937 O O . ASP A 1 122 ? -21.165 0.018 6.572 1.00 60.81 122 ASP A O 1
ATOM 941 N N . GLY A 1 123 ? -19.584 1.124 7.712 1.00 68.94 123 GLY A N 1
ATOM 942 C CA . GLY A 1 123 ? -18.757 1.503 6.581 1.00 68.94 123 GLY A CA 1
ATOM 943 C C . GLY A 1 123 ? -18.407 0.279 5.784 1.00 68.94 123 GLY A C 1
ATOM 944 O O . GLY A 1 123 ? -17.720 -0.640 6.242 1.00 68.94 123 GLY A O 1
ATOM 945 N N . LEU A 1 124 ? -18.965 0.287 4.586 1.00 87.56 124 LEU A N 1
ATOM 946 C CA . LEU A 1 124 ? -18.809 -0.763 3.620 1.00 87.56 124 LEU A CA 1
ATOM 947 C C . LEU A 1 124 ? -17.403 -0.661 3.046 1.00 87.56 124 LEU A C 1
ATOM 949 O O . LEU A 1 124 ? -17.060 0.294 2.352 1.00 87.56 124 LEU A O 1
ATOM 953 N N . LEU A 1 125 ? -16.595 -1.659 3.352 1.00 92.56 125 LEU A N 1
ATOM 954 C CA . LEU A 1 125 ? -15.257 -1.810 2.828 1.00 92.56 125 LEU A CA 1
ATOM 955 C C . LEU A 1 125 ? -15.318 -2.701 1.591 1.00 92.56 125 LEU A C 1
ATOM 957 O O . LEU A 1 125 ? -15.793 -3.829 1.671 1.00 92.56 125 LEU A O 1
ATOM 961 N N . ASN A 1 126 ? -14.839 -2.207 0.452 1.00 93.19 126 ASN A N 1
ATOM 962 C CA . ASN A 1 126 ? -14.762 -2.981 -0.785 1.00 93.19 126 ASN A CA 1
ATOM 963 C C . ASN A 1 126 ? -13.436 -2.688 -1.497 1.00 93.19 126 ASN A C 1
ATOM 965 O O . ASN A 1 126 ? -13.317 -1.676 -2.194 1.00 93.19 126 ASN A O 1
ATOM 969 N N . TYR A 1 127 ? -12.459 -3.585 -1.339 1.00 93.88 127 TYR A N 1
ATOM 970 C CA . TYR A 1 127 ? -11.120 -3.448 -1.923 1.00 93.88 127 TYR A CA 1
ATOM 971 C C . TYR A 1 127 ? -11.085 -3.548 -3.459 1.00 93.88 127 TYR A C 1
ATOM 973 O O . TYR A 1 127 ? -10.090 -3.158 -4.068 1.00 93.88 127 TYR A O 1
ATOM 981 N N . ASP A 1 128 ? -12.169 -3.986 -4.106 1.00 88.56 128 ASP A N 1
ATOM 982 C CA . ASP A 1 128 ? -12.292 -3.973 -5.570 1.00 88.56 128 ASP A CA 1
ATOM 983 C C . ASP A 1 128 ? -12.630 -2.565 -6.118 1.00 88.56 128 ASP A C 1
ATOM 985 O O . ASP A 1 128 ? -12.620 -2.325 -7.334 1.00 88.56 128 ASP A O 1
ATOM 989 N N . SER A 1 129 ? -12.903 -1.598 -5.231 1.00 85.94 129 SER A N 1
ATOM 990 C CA . SER A 1 129 ? -13.267 -0.220 -5.579 1.00 85.94 129 SER A CA 1
ATOM 991 C C . SER A 1 129 ? -12.070 0.587 -6.081 1.00 85.94 129 SER A C 1
ATOM 993 O O . SER A 1 129 ? -11.334 1.199 -5.309 1.00 85.94 129 SER A O 1
ATOM 995 N N . ARG A 1 130 ? -11.896 0.672 -7.402 1.00 80.00 130 ARG A N 1
ATOM 996 C CA . ARG A 1 130 ? -10.848 1.528 -7.987 1.00 80.00 130 ARG A CA 1
ATOM 997 C C . ARG A 1 130 ? -11.346 2.931 -8.304 1.00 80.00 130 ARG A C 1
ATOM 999 O O . ARG A 1 130 ? -12.314 3.092 -9.055 1.00 80.00 130 ARG A O 1
ATOM 1006 N N . GLU A 1 131 ? -10.600 3.935 -7.863 1.00 78.44 131 GLU A N 1
ATOM 1007 C CA . GLU A 1 131 ? -10.753 5.296 -8.370 1.00 78.44 131 GLU A CA 1
ATOM 1008 C C . GLU A 1 131 ? -10.382 5.340 -9.860 1.00 78.44 131 GLU A C 1
ATOM 1010 O O . GLU A 1 131 ? -9.276 4.955 -10.257 1.00 78.44 131 GLU A O 1
ATOM 1015 N N . ARG A 1 132 ? -11.330 5.757 -10.703 1.00 79.75 132 ARG A N 1
ATOM 1016 C CA . ARG A 1 132 ? -11.123 5.868 -12.151 1.00 79.75 132 ARG A CA 1
ATOM 1017 C C . ARG A 1 132 ? -10.383 7.167 -12.472 1.00 79.75 132 ARG A C 1
ATOM 1019 O O . ARG A 1 132 ? -10.549 8.162 -11.784 1.00 79.75 132 ARG A O 1
ATOM 1026 N N . ASN A 1 133 ? -9.621 7.162 -13.565 1.00 78.56 133 ASN A N 1
ATOM 1027 C CA . ASN A 1 133 ? -8.975 8.347 -14.149 1.00 78.56 133 ASN A CA 1
ATOM 1028 C C . ASN A 1 133 ? -7.779 8.945 -13.381 1.00 78.56 133 ASN A C 1
ATOM 1030 O O . ASN A 1 133 ? -7.324 10.026 -13.742 1.00 78.56 133 ASN A O 1
ATOM 1034 N N . VAL A 1 134 ? -7.208 8.239 -12.399 1.00 85.38 134 VAL A N 1
ATOM 1035 C CA . VAL A 1 134 ? -5.913 8.616 -11.798 1.00 85.38 134 VAL A CA 1
ATOM 1036 C C . VAL A 1 134 ? -4.809 7.715 -12.377 1.00 85.38 134 VAL A C 1
ATOM 1038 O O . VAL A 1 134 ? -4.821 6.512 -12.096 1.00 85.38 134 VAL A O 1
ATOM 1041 N N . PRO A 1 135 ? -3.853 8.237 -13.176 1.00 92.00 135 PRO A N 1
ATOM 1042 C CA . PRO A 1 135 ? -2.875 7.440 -13.931 1.00 92.00 135 PRO A CA 1
ATOM 1043 C C . PRO A 1 135 ? -1.705 6.927 -13.067 1.00 92.00 135 PRO A C 1
ATOM 1045 O O . PRO A 1 135 ? -0.543 6.999 -13.446 1.00 92.00 135 PRO A O 1
ATOM 1048 N N . MET A 1 136 ? -2.010 6.381 -11.895 1.00 92.88 136 MET A N 1
ATOM 1049 C CA . MET A 1 136 ? -1.048 5.842 -10.927 1.00 92.88 136 MET A CA 1
ATOM 1050 C C . MET A 1 136 ? -0.233 4.640 -11.445 1.00 92.88 136 MET A C 1
ATOM 1052 O O . MET A 1 136 ? 0.887 4.421 -10.999 1.00 92.88 136 MET A O 1
ATOM 1056 N N . GLU A 1 137 ? -0.773 3.840 -12.371 1.00 95.06 137 GLU A N 1
ATOM 1057 C CA . GLU A 1 137 ? -0.039 2.686 -12.922 1.00 95.06 137 GLU A CA 1
ATOM 1058 C C . GLU A 1 137 ? 1.012 3.098 -13.966 1.00 95.06 137 GLU A C 1
ATOM 1060 O O . GLU A 1 137 ? 1.909 2.312 -14.269 1.00 95.06 137 GLU A O 1
ATOM 1065 N N . SER A 1 138 ? 0.893 4.309 -14.527 1.00 96.06 138 SER A N 1
ATOM 1066 C CA . SER A 1 138 ? 1.674 4.757 -15.684 1.00 96.06 138 SER A CA 1
ATOM 1067 C C . SER A 1 138 ? 2.431 6.066 -15.487 1.00 96.06 138 SER A C 1
ATOM 1069 O O . SER A 1 138 ? 3.331 6.345 -16.267 1.00 96.06 138 SER A O 1
ATOM 1071 N N . SER A 1 139 ? 2.080 6.866 -14.478 1.00 98.06 139 SER A N 1
ATOM 1072 C CA . SER A 1 139 ? 2.747 8.127 -14.163 1.00 98.06 139 SER A CA 1
ATOM 1073 C C . SER A 1 139 ? 3.414 8.053 -12.796 1.00 98.06 139 SER A C 1
ATOM 1075 O O . SER A 1 139 ? 2.744 8.031 -11.760 1.00 98.06 139 SER A O 1
ATOM 1077 N N . HIS A 1 140 ? 4.745 8.070 -12.814 1.00 98.25 140 HIS A N 1
ATOM 1078 C CA . HIS A 1 140 ? 5.631 8.120 -11.656 1.00 98.25 140 HIS A CA 1
ATOM 1079 C C . HIS A 1 140 ? 5.307 9.298 -10.744 1.00 98.25 140 HIS A C 1
ATOM 1081 O O . HIS A 1 140 ? 5.100 9.116 -9.543 1.00 98.25 140 HIS A O 1
ATOM 1087 N N . HIS A 1 141 ? 5.188 10.492 -11.329 1.00 98.06 141 HIS A N 1
ATOM 1088 C CA . HIS A 1 141 ? 4.869 11.701 -10.580 1.00 98.06 141 HIS A CA 1
ATOM 1089 C C . HIS A 1 141 ? 3.553 11.546 -9.809 1.00 98.06 141 HIS A C 1
ATOM 1091 O O . HIS A 1 141 ? 3.492 11.861 -8.622 1.00 98.06 141 HIS A O 1
ATOM 1097 N N . ILE A 1 142 ? 2.513 11.018 -10.461 1.00 98.06 142 ILE A N 1
ATOM 1098 C CA . ILE A 1 142 ? 1.196 10.863 -9.841 1.00 98.06 142 ILE A CA 1
ATOM 1099 C C . ILE A 1 142 ? 1.229 9.828 -8.719 1.00 98.06 142 ILE A C 1
ATOM 1101 O O . ILE A 1 142 ? 0.784 10.143 -7.621 1.00 98.06 142 ILE A O 1
ATOM 1105 N N . ILE A 1 143 ? 1.781 8.628 -8.932 1.00 98.06 143 ILE A N 1
ATOM 1106 C CA . ILE A 1 143 ? 1.807 7.607 -7.869 1.00 98.06 143 ILE A CA 1
ATOM 1107 C C . ILE A 1 143 ? 2.621 8.056 -6.649 1.00 98.06 143 ILE A C 1
ATOM 1109 O O . ILE A 1 143 ? 2.201 7.816 -5.518 1.00 98.06 143 ILE A O 1
ATOM 1113 N N . LEU A 1 144 ? 3.735 8.768 -6.854 1.00 98.56 144 LEU A N 1
ATOM 1114 C CA . LEU A 1 144 ? 4.520 9.336 -5.758 1.00 98.56 144 LEU A CA 1
ATOM 1115 C C . LEU A 1 144 ? 3.700 10.355 -4.956 1.00 98.56 144 LEU A C 1
ATOM 1117 O O . LEU A 1 144 ? 3.627 10.263 -3.730 1.00 98.56 144 LEU A O 1
ATOM 1121 N N . GLN A 1 145 ? 3.038 11.291 -5.641 1.00 98.25 145 GLN A N 1
ATOM 1122 C CA . GLN A 1 145 ? 2.173 12.277 -4.989 1.00 98.25 145 GLN A CA 1
ATOM 1123 C C . GLN A 1 145 ? 1.021 11.615 -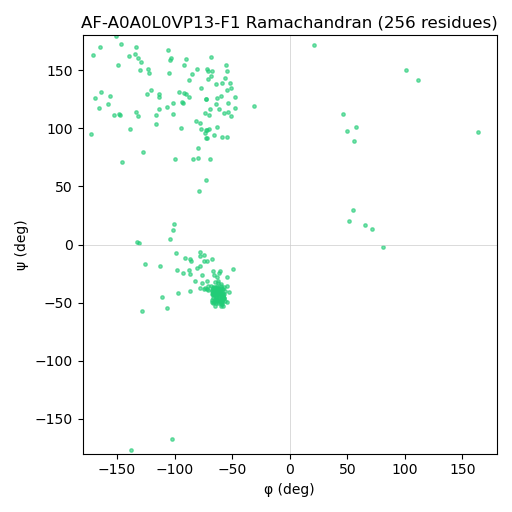4.226 1.00 98.25 145 GLN A C 1
ATOM 1125 O O . GLN A 1 145 ? 0.700 12.033 -3.116 1.00 98.25 145 GLN A O 1
ATOM 1130 N N . GLU A 1 146 ? 0.426 10.560 -4.777 1.00 97.88 146 GLU A N 1
ATOM 1131 C CA . GLU A 1 146 ? -0.670 9.836 -4.136 1.00 97.88 146 GLU A CA 1
ATOM 1132 C C . GLU A 1 146 ? -0.232 9.103 -2.856 1.00 97.88 146 GLU A C 1
ATOM 1134 O O . GLU A 1 146 ? -0.966 9.130 -1.865 1.00 97.88 146 GLU A O 1
ATOM 1139 N N . PHE A 1 147 ? 0.975 8.527 -2.803 1.00 98.44 147 PHE A N 1
ATOM 1140 C CA . PHE A 1 147 ? 1.521 7.973 -1.555 1.00 98.44 147 PHE A CA 1
ATOM 1141 C C . PHE A 1 147 ? 1.822 9.045 -0.505 1.00 98.44 147 PHE A C 1
ATOM 1143 O O . PHE A 1 147 ? 1.513 8.853 0.674 1.00 98.44 147 PHE A O 1
ATOM 1150 N N . ILE A 1 148 ? 2.388 10.182 -0.922 1.00 98.38 148 ILE A N 1
ATOM 1151 C CA . ILE A 1 148 ? 2.664 11.309 -0.022 1.00 98.38 148 ILE A CA 1
ATOM 1152 C C . ILE A 1 148 ? 1.355 11.823 0.587 1.00 98.38 148 ILE A C 1
ATOM 1154 O O . ILE A 1 148 ? 1.254 11.939 1.809 1.00 98.38 148 ILE A O 1
ATOM 1158 N N . LYS A 1 149 ? 0.327 12.062 -0.236 1.00 96.81 149 LYS A N 1
ATOM 1159 C CA . LYS A 1 149 ? -1.007 12.479 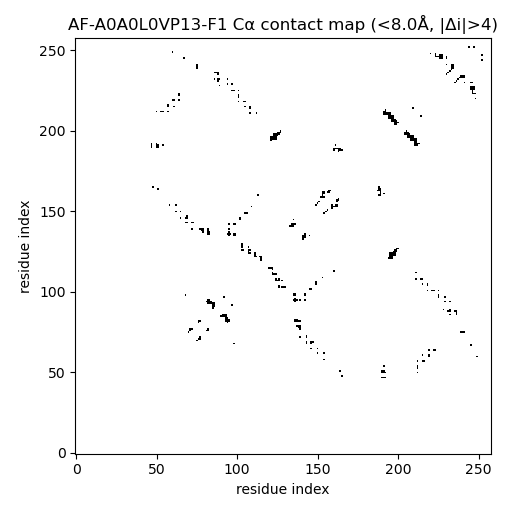0.226 1.00 96.81 149 LYS A CA 1
ATOM 1160 C C . LYS A 1 149 ? -1.614 11.472 1.193 1.00 96.81 149 LYS A C 1
ATOM 1162 O O . LYS A 1 149 ? -2.113 11.867 2.241 1.00 96.81 149 LYS A O 1
ATOM 1167 N N . LEU A 1 150 ? -1.551 10.181 0.868 1.00 95.88 150 LEU A N 1
ATOM 1168 C CA . LEU A 1 150 ? -2.081 9.115 1.715 1.00 95.88 150 LEU A CA 1
ATOM 1169 C C . LEU A 1 150 ? -1.428 9.131 3.108 1.00 95.88 150 LEU A C 1
ATOM 1171 O O . LEU A 1 150 ? -2.130 9.100 4.120 1.00 95.88 150 LEU A O 1
ATOM 1175 N N . LYS A 1 151 ? -0.095 9.245 3.172 1.00 97.12 151 LYS A N 1
ATOM 1176 C CA . LYS A 1 151 ? 0.629 9.362 4.444 1.00 97.12 151 LYS A CA 1
ATOM 1177 C C . LYS A 1 151 ? 0.232 10.627 5.195 1.00 97.12 151 LYS A C 1
ATOM 1179 O O . LYS A 1 151 ? -0.084 10.540 6.379 1.00 97.12 151 LYS A O 1
ATOM 1184 N N . LEU A 1 152 ? 0.259 11.783 4.533 1.00 95.88 152 LEU A N 1
ATOM 1185 C CA . LEU A 1 152 ? 0.023 13.068 5.184 1.00 95.88 152 LEU A CA 1
ATOM 1186 C C . LEU A 1 152 ? -1.410 13.194 5.696 1.00 95.88 152 LEU A C 1
ATOM 1188 O O . LEU A 1 152 ? -1.585 13.476 6.873 1.00 95.88 152 LEU A O 1
ATOM 1192 N N . ASN A 1 153 ? -2.412 12.899 4.872 1.00 93.81 153 ASN A N 1
ATOM 1193 C CA . ASN A 1 153 ? -3.817 13.154 5.199 1.00 93.81 153 ASN A CA 1
ATOM 1194 C C . ASN A 1 153 ? -4.383 12.208 6.264 1.00 93.81 153 ASN A C 1
ATOM 1196 O O . ASN A 1 153 ? -5.284 12.589 7.002 1.00 93.81 153 ASN A O 1
ATOM 1200 N N . TYR A 1 154 ? -3.897 10.966 6.325 1.00 92.00 154 TYR A N 1
ATOM 1201 C CA . TYR A 1 154 ? -4.509 9.944 7.177 1.00 92.00 154 TYR A CA 1
ATOM 1202 C C . TYR A 1 154 ? -3.639 9.553 8.355 1.00 92.00 154 TYR A C 1
ATOM 1204 O O . TYR A 1 154 ? -4.131 9.445 9.478 1.00 92.00 154 TYR A O 1
ATOM 1212 N N . LEU A 1 155 ? -2.349 9.336 8.106 1.00 92.12 155 LEU A N 1
ATOM 1213 C CA . LEU A 1 155 ? -1.460 8.770 9.106 1.00 92.12 155 LEU A CA 1
ATOM 1214 C C . LEU A 1 155 ? -0.673 9.844 9.836 1.00 92.12 155 LEU A C 1
ATOM 1216 O O . LEU A 1 155 ? -0.549 9.730 11.045 1.00 92.12 155 LEU A O 1
ATOM 1220 N N . ALA A 1 156 ? -0.156 10.871 9.165 1.00 91.25 156 ALA A N 1
ATOM 1221 C CA . ALA A 1 156 ? 0.702 11.879 9.788 1.00 91.25 156 ALA A CA 1
ATOM 1222 C C . ALA A 1 156 ? -0.057 13.110 10.310 1.00 91.25 156 ALA A C 1
ATOM 1224 O O . ALA A 1 156 ? 0.441 13.743 11.236 1.00 91.25 156 ALA A O 1
ATOM 1225 N N . ASP A 1 157 ? -1.234 13.431 9.766 1.00 90.19 157 ASP A N 1
ATOM 1226 C CA . ASP A 1 157 ? -2.050 14.563 10.214 1.00 90.19 157 ASP A CA 1
ATOM 1227 C C . ASP A 1 157 ? -2.635 14.315 11.618 1.00 90.19 157 ASP A C 1
ATOM 1229 O O . ASP A 1 157 ? -3.449 13.401 11.782 1.00 90.19 157 ASP A O 1
ATOM 1233 N N . PRO A 1 158 ? -2.283 15.117 12.641 1.00 86.00 158 PRO A N 1
ATOM 1234 C CA . PRO A 1 158 ? -2.879 15.011 13.972 1.00 86.00 158 PRO A CA 1
ATOM 1235 C C . PRO A 1 158 ? -4.396 15.245 13.993 1.00 86.00 158 PRO A C 1
ATOM 1237 O O . PRO A 1 158 ? -5.064 14.796 14.920 1.00 86.00 158 PRO A O 1
ATOM 1240 N N . LEU A 1 159 ? -4.943 15.952 12.998 1.00 86.38 159 LEU A N 1
ATOM 1241 C CA . LEU A 1 159 ? -6.376 16.232 12.884 1.00 86.38 159 LEU A CA 1
ATOM 1242 C C . LEU A 1 159 ? -7.154 15.111 12.187 1.00 86.38 159 LEU A C 1
ATOM 1244 O O . LEU A 1 159 ? -8.384 15.069 12.302 1.00 86.38 159 LEU A O 1
ATOM 1248 N N . SER A 1 160 ? -6.458 14.184 11.518 1.00 89.00 160 SER A N 1
ATOM 1249 C CA . SER A 1 160 ? -7.061 12.977 10.950 1.00 89.00 160 SER A CA 1
ATOM 1250 C C . SER A 1 160 ? -7.893 12.266 12.008 1.00 89.00 160 SER A C 1
ATOM 1252 O O . SER A 1 160 ? -7.435 12.047 13.131 1.00 89.00 160 SER A O 1
ATOM 1254 N N . ARG A 1 161 ? -9.104 11.840 11.638 1.00 87.25 161 ARG A N 1
ATOM 1255 C CA . ARG A 1 161 ? -9.998 11.095 12.533 1.00 87.25 161 ARG A CA 1
ATOM 1256 C C . ARG A 1 161 ? -9.323 9.852 13.112 1.00 87.25 161 ARG A C 1
ATOM 1258 O O . ARG A 1 161 ? -9.502 9.563 14.286 1.00 87.25 161 ARG A O 1
ATOM 1265 N N . LEU A 1 162 ? -8.478 9.181 12.327 1.00 89.62 162 LEU A N 1
ATOM 1266 C CA . LEU A 1 162 ? -7.723 8.007 12.775 1.00 89.62 162 LEU A CA 1
ATOM 1267 C C . LEU A 1 162 ? -6.763 8.322 13.935 1.00 89.62 162 LEU A C 1
ATOM 1269 O O . LEU A 1 162 ? -6.411 7.431 14.700 1.00 89.62 162 LEU A O 1
ATOM 1273 N N . ASN A 1 163 ? -6.344 9.582 14.074 1.00 90.25 163 ASN A N 1
ATOM 1274 C CA . ASN A 1 163 ? -5.397 10.048 15.085 1.00 90.25 163 ASN A CA 1
ATOM 1275 C C . ASN A 1 163 ? -6.071 10.803 16.244 1.00 90.25 163 ASN A C 1
ATOM 1277 O O . ASN A 1 163 ? -5.377 11.282 17.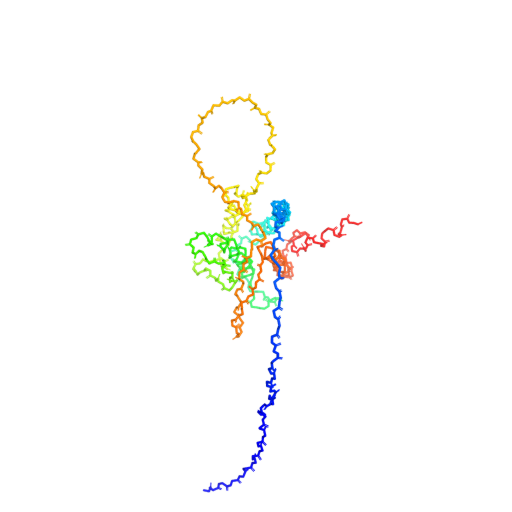139 1.00 90.25 163 ASN A O 1
ATOM 1281 N N . GLN A 1 164 ? -7.406 10.880 16.266 1.00 85.31 164 GLN A N 1
ATOM 1282 C CA . GLN A 1 164 ? -8.175 11.426 17.386 1.00 85.31 164 GLN A CA 1
ATOM 1283 C C . GLN A 1 164 ? -8.292 10.369 18.487 1.00 85.31 164 GLN A C 1
ATOM 1285 O O . GLN A 1 164 ? -9.327 9.721 18.653 1.00 85.31 164 GLN A O 1
ATOM 1290 N N . LEU A 1 165 ? -7.180 10.168 19.193 1.00 80.19 165 LEU A N 1
ATOM 1291 C CA . LEU A 1 165 ? -7.085 9.265 20.334 1.00 80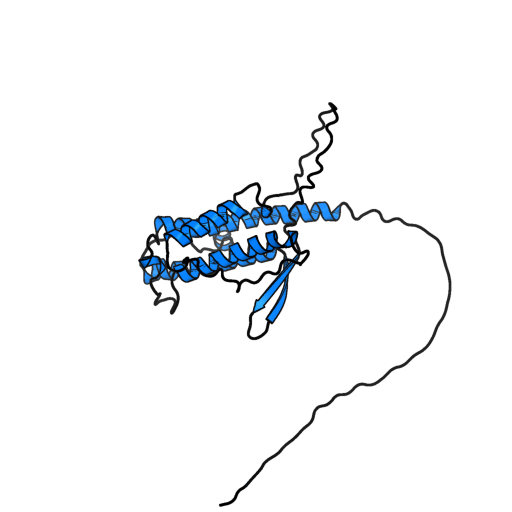.19 165 LEU A CA 1
ATOM 1292 C C . LEU A 1 165 ? -7.844 9.850 21.525 1.00 80.19 165 LEU A C 1
ATOM 1294 O O . LEU A 1 165 ? -7.901 11.072 21.691 1.00 80.19 165 LEU A O 1
ATOM 1298 N N . ASP A 1 166 ? -8.385 8.973 22.366 1.00 69.88 166 ASP A N 1
ATOM 1299 C CA . ASP A 1 166 ? -8.941 9.386 23.647 1.00 69.88 166 ASP A CA 1
ATOM 1300 C C . ASP A 1 166 ? -7.817 10.005 24.492 1.00 69.88 166 ASP A C 1
ATOM 1302 O O . ASP A 1 166 ? -6.801 9.361 24.782 1.00 69.88 166 ASP A O 1
ATOM 1306 N N . HIS A 1 167 ? -7.940 11.293 24.817 1.00 56.12 167 HIS A N 1
ATOM 1307 C CA . HIS A 1 167 ? -6.979 11.948 25.693 1.00 56.12 167 HIS A CA 1
ATOM 1308 C C . HIS A 1 167 ? -7.228 11.429 27.108 1.00 56.12 167 HIS A C 1
ATOM 1310 O O . HIS A 1 167 ? -8.062 11.962 27.837 1.00 56.12 167 HIS A O 1
ATOM 1316 N N . VAL A 1 168 ? -6.432 10.453 27.550 1.00 44.78 168 VAL A N 1
ATOM 1317 C CA . VAL A 1 168 ? -6.180 10.241 28.983 1.00 44.78 168 VAL A CA 1
ATOM 1318 C C . VAL A 1 168 ? -5.269 11.372 29.477 1.00 44.78 168 VAL A C 1
ATOM 1320 O O . VAL A 1 168 ? -4.179 11.137 29.998 1.00 44.78 168 VAL A O 1
ATOM 1323 N N . ASP A 1 169 ? -5.677 12.627 29.282 1.00 40.00 169 ASP A N 1
ATOM 1324 C CA . ASP A 1 169 ? -5.044 13.730 29.984 1.00 40.00 169 ASP A CA 1
ATOM 1325 C C . ASP A 1 169 ? -5.583 13.717 31.407 1.00 40.00 169 ASP A C 1
ATOM 1327 O O . ASP A 1 169 ? -6.698 14.135 31.719 1.00 40.00 169 ASP A O 1
ATOM 1331 N N . ARG A 1 170 ? -4.741 13.128 32.259 1.00 41.66 170 ARG A N 1
ATOM 1332 C CA . ARG A 1 170 ? -4.730 13.270 33.706 1.00 41.66 170 ARG A CA 1
ATOM 1333 C C . ARG A 1 170 ? -5.222 14.664 34.078 1.00 41.66 170 ARG A C 1
ATOM 1335 O O . ARG A 1 170 ? -4.572 15.657 33.758 1.00 41.66 170 ARG A O 1
ATOM 1342 N N . ALA A 1 171 ? -6.313 14.705 34.832 1.00 37.03 171 ALA A N 1
ATOM 1343 C CA . ALA A 1 171 ? -6.594 15.810 35.724 1.00 37.03 171 ALA A CA 1
ATOM 1344 C C . ALA A 1 171 ? -5.379 15.985 36.650 1.00 37.03 171 ALA A C 1
ATOM 1346 O O . ALA A 1 171 ? -5.247 15.318 37.673 1.00 37.03 171 ALA A O 1
ATOM 1347 N N . VAL A 1 172 ? -4.443 16.841 36.251 1.00 41.50 172 VAL A N 1
ATOM 1348 C CA . VAL A 1 172 ? -3.668 17.601 37.217 1.00 41.50 172 VAL A CA 1
ATOM 1349 C C . VAL A 1 172 ? -4.619 18.704 37.639 1.00 41.50 172 VAL A C 1
ATOM 1351 O O . VAL A 1 172 ? -4.936 19.600 36.859 1.00 41.50 172 VAL A O 1
ATOM 1354 N N . GLU A 1 173 ? -5.165 18.545 38.839 1.00 47.41 173 GLU A N 1
ATOM 1355 C CA . GLU A 1 173 ? -5.911 19.581 39.532 1.00 47.41 173 GLU A CA 1
ATOM 1356 C C . GLU A 1 173 ? -5.074 20.866 39.542 1.00 47.41 173 GLU A C 1
ATOM 1358 O O . GLU A 1 173 ? -4.054 20.943 40.223 1.00 47.41 173 GLU A O 1
ATOM 1363 N N . ASP A 1 174 ? -5.506 21.882 38.799 1.00 39.50 174 ASP A N 1
ATOM 1364 C CA . ASP A 1 174 ? -5.241 23.261 39.186 1.00 39.50 174 ASP A CA 1
ATOM 1365 C C . ASP A 1 174 ? -6.584 23.927 39.471 1.00 39.50 174 ASP A C 1
ATOM 1367 O O . ASP A 1 174 ? -7.398 24.211 38.586 1.00 39.50 174 ASP A O 1
ATOM 1371 N N . GLY A 1 175 ? -6.848 24.085 40.764 1.00 46.19 175 GLY A N 1
ATOM 1372 C CA . GLY A 1 175 ? -8.003 24.785 41.277 1.00 46.19 175 GLY A CA 1
ATOM 1373 C C . GLY A 1 175 ? -7.850 26.283 41.061 1.00 46.19 175 GLY A C 1
ATOM 1374 O O . GLY A 1 175 ? -7.380 26.992 41.942 1.00 46.19 175 GLY A O 1
ATOM 1375 N N . SER A 1 176 ? -8.349 26.800 3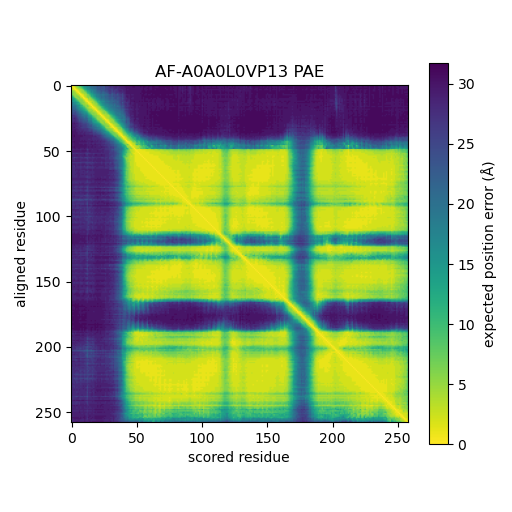9.943 1.00 41.91 176 SER A N 1
ATOM 1376 C CA . SER A 1 176 ? -8.799 28.191 39.889 1.00 41.91 176 SER A CA 1
ATOM 1377 C C . SER A 1 176 ? -9.886 28.378 38.832 1.00 41.91 176 SER A C 1
ATOM 1379 O O . SER A 1 176 ? -9.691 28.224 37.631 1.00 41.91 176 SER A O 1
ATOM 1381 N N . GLY A 1 177 ? -11.097 28.658 39.313 1.00 44.75 177 GLY A N 1
ATOM 1382 C CA . GLY A 1 177 ? -12.282 28.782 38.480 1.00 44.75 177 GLY A CA 1
ATOM 1383 C C . GLY A 1 177 ? -12.307 30.045 37.623 1.00 44.75 177 GLY A C 1
ATOM 1384 O O . GLY A 1 177 ? -11.838 31.106 38.029 1.00 44.75 177 GLY A O 1
ATOM 1385 N N . ARG A 1 178 ? -12.981 29.938 36.476 1.00 38.09 178 ARG A N 1
ATOM 1386 C CA . ARG A 1 178 ? -13.901 30.946 35.928 1.00 38.09 178 ARG A CA 1
ATOM 1387 C C . ARG A 1 178 ? -14.663 30.326 34.762 1.00 38.09 178 ARG A C 1
ATOM 1389 O O . ARG A 1 178 ? -14.064 29.767 33.852 1.00 38.09 178 ARG A O 1
ATOM 1396 N N . GLY A 1 179 ? -15.990 30.403 34.835 1.00 45.50 179 GLY A N 1
ATOM 1397 C CA . GLY A 1 179 ? -16.887 29.873 33.818 1.00 45.50 179 GLY A CA 1
ATOM 1398 C C . GLY A 1 179 ? -16.649 30.521 32.457 1.00 45.50 179 GLY A C 1
ATOM 1399 O O . GLY A 1 179 ? -16.671 31.744 32.332 1.00 45.50 179 GLY A O 1
ATOM 1400 N N . GLN A 1 180 ? -16.461 29.680 31.447 1.00 40.31 180 GLN A N 1
ATOM 1401 C CA . GLN A 1 180 ? -16.718 30.015 30.056 1.00 40.31 180 GLN A CA 1
ATOM 1402 C C . GLN A 1 180 ? -17.702 28.989 29.507 1.00 40.31 180 GLN A C 1
ATOM 1404 O O . GLN A 1 180 ? -17.538 27.784 29.693 1.00 40.31 180 GLN A O 1
ATOM 1409 N N . GLU A 1 181 ? -18.760 29.511 28.893 1.00 36.69 181 GLU A N 1
ATOM 1410 C CA . GLU A 1 181 ? -19.828 28.766 28.242 1.00 36.69 181 GLU A CA 1
ATOM 1411 C C . GLU A 1 181 ? -19.234 27.783 27.228 1.00 36.69 181 GLU A C 1
ATOM 1413 O O . GLU A 1 181 ? -18.584 28.164 26.253 1.00 36.69 181 GLU A O 1
ATOM 1418 N N . GLY A 1 182 ? -19.412 26.494 27.516 1.00 33.28 182 GLY A N 1
ATOM 1419 C CA . GLY A 1 182 ? -18.837 25.405 26.747 1.00 33.28 182 GLY A CA 1
ATOM 1420 C C . GLY A 1 182 ? -19.492 25.285 25.379 1.00 33.28 182 GLY A C 1
ATOM 1421 O O . GLY A 1 182 ? -20.629 24.831 25.255 1.00 33.28 182 GLY A O 1
ATOM 1422 N N . PHE A 1 183 ? -18.734 25.604 24.334 1.00 35.56 183 PHE A N 1
ATOM 1423 C CA . PHE A 1 183 ? -18.956 25.015 23.021 1.00 35.56 183 PHE A CA 1
ATOM 1424 C C . PHE A 1 183 ? -18.648 23.515 23.162 1.00 35.56 183 PHE A C 1
ATOM 1426 O O . PHE A 1 183 ? -17.491 23.101 23.116 1.00 35.56 183 PHE A O 1
ATOM 1433 N N . ASN A 1 184 ? -19.676 22.700 23.417 1.00 34.78 184 ASN A N 1
ATOM 1434 C CA . ASN A 1 184 ? -19.574 21.239 23.446 1.00 34.78 184 ASN A CA 1
ATOM 1435 C C . ASN A 1 184 ? -19.328 20.730 22.017 1.00 34.78 184 ASN A C 1
ATOM 1437 O O . ASN A 1 184 ? -20.212 20.180 21.363 1.00 34.78 184 ASN A O 1
ATOM 1441 N N . ILE A 1 185 ? -18.112 20.925 21.507 1.00 42.16 185 ILE A N 1
ATOM 1442 C CA . ILE A 1 185 ? -17.607 20.117 20.404 1.00 42.16 185 ILE A CA 1
ATOM 1443 C C . ILE A 1 185 ? -17.349 18.753 21.030 1.00 42.16 185 ILE A C 1
ATOM 1445 O O . ILE A 1 185 ? -16.286 18.516 21.600 1.00 42.16 185 ILE A O 1
ATOM 1449 N N . SER A 1 186 ? -18.349 17.874 20.986 1.00 46.22 186 SER A N 1
ATOM 1450 C CA . SER A 1 186 ? -18.144 16.454 21.250 1.00 46.22 186 SER A CA 1
ATOM 1451 C C . SER A 1 186 ? -17.126 15.974 20.214 1.00 46.22 186 SER A C 1
ATOM 1453 O O . SER A 1 186 ? -17.484 15.698 19.070 1.00 46.22 186 SER A O 1
ATOM 1455 N N . ARG A 1 187 ? -15.830 15.994 20.559 1.00 53.56 187 ARG A N 1
ATOM 1456 C CA . ARG A 1 187 ? -14.804 15.340 19.749 1.00 53.56 187 ARG A CA 1
ATOM 1457 C C . ARG A 1 187 ? -15.159 13.865 19.789 1.00 53.56 187 ARG A C 1
ATOM 1459 O O . ARG A 1 187 ? -14.967 13.205 20.803 1.00 53.56 187 ARG A O 1
ATOM 1466 N N . GLN A 1 188 ? -15.772 13.384 18.716 1.00 66.69 188 GLN A N 1
ATOM 1467 C CA . GLN A 1 188 ? -16.029 11.968 18.545 1.00 66.69 188 GLN A CA 1
ATOM 1468 C C . GLN A 1 188 ? -14.681 11.299 18.309 1.00 66.69 188 GLN A C 1
ATOM 1470 O O . GLN A 1 188 ? -14.141 11.356 17.206 1.00 66.69 188 GLN A O 1
ATOM 1475 N N . PHE A 1 189 ? -14.131 10.710 19.367 1.00 80.31 189 PHE A N 1
ATOM 1476 C CA . PHE A 1 189 ? -12.966 9.844 19.275 1.00 80.31 189 PHE A CA 1
ATOM 1477 C C . PHE A 1 189 ? -13.224 8.726 18.266 1.00 80.31 189 PHE A C 1
ATOM 1479 O O . PHE A 1 189 ? -14.366 8.299 18.054 1.00 80.31 189 PHE A O 1
ATOM 1486 N N . PHE A 1 190 ? -12.160 8.271 17.616 1.00 86.25 190 PHE A N 1
ATOM 1487 C CA . PHE A 1 190 ? -12.263 7.137 16.715 1.00 86.25 190 PHE A CA 1
ATOM 1488 C C . PHE A 1 190 ? -12.079 5.836 17.494 1.00 86.25 190 PHE A C 1
ATOM 1490 O O . PHE A 1 190 ? -11.097 5.674 18.209 1.00 86.25 190 PHE A O 1
ATOM 1497 N N . ASP A 1 191 ? -13.035 4.922 17.353 1.00 88.12 191 ASP A N 1
ATOM 1498 C CA . ASP A 1 191 ? -12.931 3.569 17.889 1.00 88.12 191 ASP A CA 1
ATOM 1499 C C . ASP A 1 191 ? -12.105 2.712 16.918 1.00 88.12 191 ASP A C 1
ATOM 1501 O O . ASP A 1 191 ? -12.561 2.362 15.830 1.00 88.12 191 ASP A O 1
ATOM 1505 N N . HIS A 1 192 ? -10.864 2.390 17.280 1.00 90.81 192 HIS A N 1
ATOM 1506 C CA . HIS A 1 192 ? -9.956 1.634 16.408 1.00 90.81 192 HIS A CA 1
ATOM 1507 C C . HIS A 1 192 ? -10.324 0.154 16.252 1.00 90.81 192 HIS A C 1
ATOM 1509 O O . HIS A 1 192 ? -9.854 -0.491 15.310 1.00 90.81 192 HIS A O 1
ATOM 1515 N N . ASP A 1 193 ? -11.207 -0.368 17.103 1.00 90.44 193 ASP A N 1
ATOM 1516 C CA . ASP A 1 193 ? -11.812 -1.694 16.950 1.00 90.44 193 ASP A CA 1
ATOM 1517 C C . ASP A 1 193 ? -13.237 -1.624 16.386 1.00 90.44 193 ASP A C 1
ATOM 1519 O O . ASP A 1 193 ? -13.940 -2.639 16.328 1.00 90.44 193 ASP A O 1
ATOM 1523 N N . GLN A 1 194 ? -13.632 -0.453 15.870 1.00 87.81 194 GLN A N 1
ATOM 1524 C CA . GLN A 1 194 ? -14.917 -0.242 15.221 1.00 87.81 194 GLN A CA 1
ATOM 1525 C C . GLN A 1 194 ? -15.209 -1.352 14.204 1.00 87.81 194 GLN A C 1
ATOM 1527 O O . GLN A 1 194 ? -14.419 -1.638 13.295 1.00 87.81 194 GLN A O 1
ATOM 1532 N N . GLY A 1 195 ? -16.388 -1.958 14.353 1.00 90.75 195 GLY A N 1
ATOM 1533 C CA . GLY A 1 195 ? -16.896 -2.967 13.436 1.00 90.75 195 GLY A CA 1
ATOM 1534 C C . GLY A 1 195 ? -17.148 -2.396 12.040 1.00 90.75 195 GLY A C 1
ATOM 1535 O O . GLY A 1 195 ? -17.694 -1.306 11.883 1.00 90.75 195 GLY A O 1
ATOM 1536 N N . MET A 1 196 ? -16.782 -3.162 11.016 1.00 92.06 196 MET A N 1
ATOM 1537 C CA . MET A 1 196 ? -16.972 -2.824 9.606 1.00 92.06 196 MET A CA 1
ATOM 1538 C C . MET A 1 196 ? -17.584 -4.009 8.847 1.00 92.06 196 MET A C 1
ATOM 1540 O O . MET A 1 196 ? -17.501 -5.167 9.280 1.00 92.06 196 MET A O 1
ATOM 1544 N N . LYS A 1 197 ? -18.183 -3.730 7.684 1.00 93.12 197 LYS A N 1
ATOM 1545 C CA . LYS A 1 197 ? -18.651 -4.758 6.743 1.00 93.12 197 LYS A CA 1
ATOM 1546 C C . LYS A 1 197 ? -17.719 -4.802 5.542 1.00 93.12 197 LYS A C 1
ATOM 1548 O O . LYS A 1 197 ? -17.624 -3.824 4.813 1.00 93.12 197 LYS A O 1
ATOM 1553 N N . LEU A 1 198 ? -17.070 -5.939 5.322 1.00 93.81 198 LEU A N 1
ATOM 1554 C CA . LEU A 1 198 ? -16.252 -6.194 4.140 1.00 93.81 198 LEU A CA 1
ATOM 1555 C C . LEU A 1 198 ? -17.105 -6.868 3.067 1.00 93.81 198 LEU A C 1
ATOM 1557 O O . LEU A 1 198 ? -17.648 -7.950 3.286 1.00 93.81 198 LEU A O 1
ATOM 1561 N N . GLU A 1 199 ? -17.195 -6.240 1.905 1.00 94.31 199 GLU A N 1
ATOM 1562 C CA . GLU A 1 199 ? -17.779 -6.800 0.696 1.00 94.31 199 GLU A CA 1
ATOM 1563 C C . GLU A 1 199 ? -16.664 -7.266 -0.239 1.00 94.31 199 GLU A C 1
ATOM 1565 O O . GLU A 1 199 ? -15.810 -6.480 -0.644 1.00 94.31 199 GLU A O 1
ATOM 1570 N N . ALA A 1 200 ? -16.688 -8.552 -0.580 1.00 91.12 200 ALA A N 1
ATOM 1571 C CA . ALA A 1 200 ? -15.777 -9.157 -1.540 1.00 91.12 200 ALA A CA 1
ATOM 1572 C C . ALA A 1 200 ? -16.554 -9.610 -2.779 1.00 91.12 200 ALA A C 1
ATOM 1574 O O . ALA A 1 200 ? -17.563 -10.323 -2.668 1.00 91.12 200 ALA A O 1
ATOM 1575 N N . ILE A 1 201 ? -16.071 -9.225 -3.961 1.00 86.62 201 ILE A N 1
ATOM 1576 C CA . ILE A 1 201 ? -16.638 -9.668 -5.232 1.00 86.62 201 ILE A CA 1
ATOM 1577 C C . ILE A 1 201 ? -15.852 -10.893 -5.703 1.00 86.62 201 ILE A C 1
ATOM 1579 O O . ILE A 1 201 ? -14.764 -10.803 -6.261 1.00 86.62 201 ILE A O 1
ATOM 1583 N N . THR A 1 202 ? -16.422 -12.071 -5.477 1.00 83.12 202 THR A N 1
ATOM 1584 C CA . THR A 1 202 ? -15.966 -13.325 -6.097 1.00 83.12 202 THR A CA 1
ATOM 1585 C C . THR A 1 202 ? -16.928 -13.663 -7.252 1.00 83.12 202 THR A C 1
ATOM 1587 O O . THR A 1 202 ? -17.764 -12.820 -7.594 1.00 83.12 202 THR A O 1
ATOM 1590 N N . PRO A 1 203 ? -16.932 -14.876 -7.846 1.00 90.50 203 PRO A N 1
ATOM 1591 C CA . PRO A 1 203 ? -18.079 -15.311 -8.654 1.00 90.50 203 PRO A CA 1
ATOM 1592 C C . PRO A 1 203 ? -19.433 -15.119 -7.939 1.00 90.50 203 PRO A C 1
ATOM 1594 O O . PRO A 1 203 ? -20.467 -15.008 -8.594 1.00 90.50 203 PRO A O 1
ATOM 1597 N N . TYR A 1 204 ? -19.414 -15.024 -6.604 1.00 91.25 204 TYR A N 1
ATOM 1598 C CA . TYR A 1 204 ? -20.522 -14.582 -5.765 1.00 91.25 204 TYR A CA 1
ATOM 1599 C C . TYR A 1 204 ? -20.122 -13.378 -4.903 1.00 91.25 204 TYR A C 1
ATOM 1601 O O . TYR A 1 204 ? -18.987 -13.268 -4.432 1.00 91.25 204 TYR A O 1
ATOM 1609 N N . LYS A 1 205 ? -21.078 -12.492 -4.633 1.00 92.12 205 LYS A N 1
ATOM 1610 C CA . LYS A 1 205 ? -20.904 -11.418 -3.652 1.00 92.12 205 LYS A CA 1
ATOM 1611 C C . LYS A 1 205 ? -20.941 -12.000 -2.237 1.00 92.12 205 LYS A C 1
ATOM 1613 O O . LYS A 1 205 ? -21.912 -12.665 -1.877 1.00 92.12 205 LYS A O 1
ATOM 1618 N N . VAL A 1 206 ? -19.904 -11.737 -1.443 1.00 93.38 206 VAL A N 1
ATOM 1619 C CA . VAL A 1 206 ? -19.793 -12.191 -0.048 1.00 93.38 206 VAL A CA 1
ATOM 1620 C C . VAL A 1 206 ? -19.658 -10.982 0.871 1.00 93.38 206 VAL A C 1
ATOM 1622 O O . VAL A 1 206 ? -18.844 -10.100 0.609 1.00 93.38 206 VAL A O 1
ATOM 1625 N N . CYS A 1 207 ? -20.432 -10.960 1.958 1.00 93.44 207 CYS A N 1
ATOM 1626 C CA . CYS A 1 207 ? -20.347 -9.929 2.992 1.00 93.44 207 CYS A CA 1
ATOM 1627 C C . CYS A 1 207 ? -19.855 -10.538 4.309 1.00 93.44 207 CYS A C 1
ATOM 1629 O O . CYS A 1 207 ? -20.436 -11.501 4.809 1.00 93.44 207 CYS A O 1
ATOM 1631 N N . LEU A 1 208 ? -18.801 -9.958 4.879 1.00 93.56 208 LEU A N 1
ATOM 1632 C CA . LEU A 1 208 ? -18.125 -10.418 6.090 1.00 93.56 208 LEU A CA 1
ATOM 1633 C C . LEU A 1 208 ? -18.120 -9.310 7.146 1.00 93.56 208 LEU A C 1
ATOM 1635 O O . LEU A 1 208 ? -18.100 -8.125 6.818 1.00 93.56 208 LEU A O 1
ATOM 1639 N N . LYS A 1 209 ? -18.113 -9.695 8.424 1.00 94.69 209 LYS A N 1
ATOM 1640 C CA . LYS A 1 209 ? -17.845 -8.766 9.530 1.00 94.69 209 LYS A CA 1
ATOM 1641 C C . LYS A 1 209 ? -16.342 -8.684 9.771 1.00 94.69 209 LYS A C 1
ATOM 1643 O O . LYS A 1 209 ? -15.655 -9.701 9.699 1.00 94.69 209 LYS A O 1
ATOM 1648 N N . THR A 1 210 ? -15.856 -7.490 10.078 1.00 95.38 210 THR A N 1
ATOM 1649 C CA . THR A 1 210 ? -14.446 -7.219 10.370 1.00 95.38 210 THR A CA 1
ATOM 1650 C C . THR A 1 210 ? -14.314 -6.035 11.335 1.00 95.38 210 THR A C 1
ATOM 1652 O O . THR A 1 210 ? -15.331 -5.471 11.738 1.00 95.38 210 THR A O 1
ATOM 1655 N N . THR A 1 211 ? -13.092 -5.666 11.718 1.00 94.31 211 THR A N 1
ATOM 1656 C CA . THR A 1 211 ? -12.784 -4.466 12.516 1.00 94.31 211 THR A CA 1
ATOM 1657 C C . THR A 1 211 ? -11.686 -3.649 11.846 1.00 94.31 211 THR A C 1
ATOM 1659 O O . THR A 1 211 ? -10.895 -4.192 11.069 1.00 94.31 211 THR A O 1
ATOM 1662 N N . PHE A 1 212 ? -11.610 -2.353 12.152 1.00 94.19 212 PHE A N 1
ATOM 1663 C CA . PHE A 1 212 ? -10.617 -1.468 11.540 1.00 94.19 212 PHE A CA 1
ATOM 1664 C C . PHE A 1 212 ? -9.170 -1.937 11.766 1.00 94.19 212 PHE A C 1
ATOM 1666 O O . PHE A 1 212 ? -8.439 -2.125 10.794 1.00 94.19 212 PHE A O 1
ATOM 1673 N N . ASN A 1 213 ? -8.756 -2.198 13.011 1.00 95.62 213 ASN A N 1
ATOM 1674 C CA . ASN A 1 213 ? -7.401 -2.682 13.305 1.00 95.62 213 ASN A CA 1
ATOM 1675 C C . ASN A 1 213 ? -7.061 -3.994 12.573 1.00 95.62 213 ASN A C 1
ATOM 1677 O O . ASN A 1 213 ? -5.946 -4.157 12.067 1.00 95.62 213 ASN A O 1
ATOM 1681 N N . ARG A 1 214 ? -8.026 -4.918 12.447 1.00 96.75 214 ARG A N 1
ATOM 1682 C CA . ARG A 1 214 ? -7.834 -6.170 11.697 1.00 96.75 214 ARG A CA 1
ATOM 1683 C C . ARG A 1 214 ? -7.603 -5.911 10.210 1.00 96.75 214 ARG A C 1
ATOM 1685 O O . ARG A 1 214 ? -6.730 -6.541 9.611 1.00 96.75 214 ARG A O 1
ATOM 1692 N N . GLU A 1 215 ? -8.361 -4.998 9.612 1.00 97.38 215 GLU A N 1
ATOM 1693 C CA . GLU A 1 215 ? -8.177 -4.598 8.214 1.00 97.38 215 GLU A CA 1
ATOM 1694 C C . GLU A 1 215 ? -6.863 -3.848 7.994 1.00 97.38 215 GLU A C 1
ATOM 1696 O O . GLU A 1 215 ? -6.159 -4.125 7.025 1.00 97.38 215 GLU A O 1
ATOM 1701 N N . LEU A 1 216 ? -6.470 -2.962 8.913 1.00 97.38 216 LEU A N 1
ATOM 1702 C CA . LEU A 1 216 ? -5.190 -2.259 8.834 1.00 97.38 216 LEU A CA 1
ATOM 1703 C C . LEU A 1 216 ? -4.017 -3.243 8.833 1.00 97.38 216 LEU A C 1
ATOM 1705 O O . LEU A 1 216 ? -3.083 -3.101 8.039 1.00 97.38 216 LEU A O 1
ATOM 1709 N N . TRP A 1 217 ? -4.084 -4.280 9.672 1.00 97.25 217 TRP A N 1
ATOM 1710 C CA . TRP A 1 217 ? -3.100 -5.357 9.651 1.00 97.25 217 TRP A CA 1
ATOM 1711 C C . TRP A 1 217 ? -3.113 -6.140 8.331 1.00 97.25 217 TRP A C 1
ATOM 1713 O O . TRP A 1 217 ? -2.047 -6.391 7.763 1.00 97.25 217 TRP A O 1
ATOM 1723 N N . PHE A 1 218 ? -4.295 -6.481 7.803 1.00 97.69 218 PHE A N 1
ATOM 1724 C CA . PHE A 1 218 ? -4.423 -7.128 6.494 1.00 97.69 218 PHE A CA 1
ATOM 1725 C C . PHE A 1 218 ? -3.753 -6.304 5.386 1.00 97.69 218 PHE A C 1
ATOM 1727 O O . PHE A 1 218 ? -2.934 -6.844 4.642 1.00 97.69 218 PHE A O 1
ATOM 1734 N N . VAL A 1 219 ? -4.022 -4.998 5.318 1.00 97.88 219 VAL A N 1
ATOM 1735 C CA . VAL A 1 219 ? -3.414 -4.104 4.324 1.00 97.88 219 VAL A CA 1
ATOM 1736 C C . VAL A 1 219 ? -1.890 -4.042 4.488 1.00 97.88 219 VAL A C 1
ATOM 1738 O O . VAL A 1 219 ? -1.170 -4.105 3.492 1.00 97.88 219 VAL A O 1
ATOM 1741 N N . CYS A 1 220 ? -1.367 -4.002 5.720 1.00 97.00 220 CYS A N 1
ATOM 1742 C CA . CYS A 1 220 ? 0.081 -4.032 5.968 1.00 97.00 220 CYS A CA 1
ATOM 1743 C C . CYS A 1 220 ? 0.739 -5.342 5.494 1.00 97.00 220 CYS A C 1
ATOM 1745 O O . CYS A 1 220 ? 1.818 -5.335 4.888 1.00 97.00 220 CYS A O 1
ATOM 1747 N N . LEU A 1 221 ? 0.091 -6.482 5.746 1.00 95.94 221 LEU A N 1
ATOM 1748 C CA . LEU A 1 221 ? 0.569 -7.787 5.292 1.00 95.94 221 LEU A CA 1
ATOM 1749 C C . LEU A 1 221 ? 0.525 -7.894 3.760 1.00 95.94 221 LEU A C 1
ATOM 1751 O O . LEU A 1 221 ? 1.486 -8.353 3.140 1.00 95.94 221 LEU A O 1
ATOM 1755 N N . HIS A 1 222 ? -0.559 -7.419 3.148 1.00 96.94 222 HIS A N 1
ATOM 1756 C CA . HIS A 1 222 ? -0.739 -7.400 1.698 1.00 96.94 222 HIS A CA 1
ATOM 1757 C C . HIS A 1 222 ? 0.288 -6.497 1.004 1.00 96.94 222 HIS A C 1
ATOM 1759 O O . HIS A 1 222 ? 0.908 -6.885 0.014 1.00 96.94 222 HIS A O 1
ATOM 1765 N N . ALA A 1 223 ? 0.569 -5.329 1.584 1.00 97.31 223 ALA A N 1
ATOM 1766 C CA . ALA A 1 223 ? 1.633 -4.440 1.132 1.00 97.31 223 ALA A CA 1
ATOM 1767 C C . ALA A 1 223 ? 3.007 -5.130 1.157 1.00 97.31 223 ALA A C 1
ATOM 1769 O O . ALA A 1 223 ? 3.750 -5.081 0.177 1.00 97.31 223 ALA A O 1
ATOM 1770 N N . THR A 1 224 ? 3.317 -5.847 2.241 1.00 95.44 224 THR A N 1
ATOM 1771 C CA . THR A 1 224 ? 4.555 -6.636 2.355 1.00 95.44 224 THR A CA 1
ATOM 1772 C C . THR A 1 224 ? 4.658 -7.688 1.244 1.00 95.44 224 THR A C 1
ATOM 1774 O O . THR A 1 224 ? 5.716 -7.829 0.628 1.00 95.44 224 THR A O 1
ATOM 1777 N N . HIS A 1 225 ? 3.563 -8.395 0.942 1.00 95.38 225 HIS A N 1
ATOM 1778 C CA . HIS A 1 225 ? 3.513 -9.357 -0.163 1.00 95.38 225 HIS A CA 1
ATOM 1779 C C . HIS A 1 225 ? 3.831 -8.694 -1.514 1.00 95.38 225 HIS A C 1
ATOM 1781 O O . HIS A 1 225 ? 4.667 -9.191 -2.272 1.00 95.38 225 HIS A O 1
ATOM 1787 N N . HIS A 1 226 ? 3.237 -7.533 -1.795 1.00 97.38 226 HIS A N 1
ATOM 1788 C CA . HIS A 1 226 ? 3.519 -6.791 -3.023 1.00 97.38 226 HIS A CA 1
ATOM 1789 C C . HIS A 1 226 ? 4.956 -6.279 -3.105 1.00 97.38 226 HIS A C 1
ATOM 1791 O O . HIS A 1 226 ? 5.557 -6.342 -4.178 1.00 97.38 226 HIS A O 1
ATOM 1797 N N . TYR A 1 227 ? 5.553 -5.847 -1.995 1.00 97.69 227 TYR A N 1
ATOM 1798 C CA . TYR A 1 227 ? 6.964 -5.469 -1.988 1.00 97.69 227 TYR A CA 1
ATOM 1799 C C . TYR A 1 227 ? 7.902 -6.642 -2.262 1.00 97.69 227 TYR A C 1
ATOM 1801 O O . TYR A 1 227 ? 8.927 -6.445 -2.913 1.00 97.69 227 TYR A O 1
ATOM 1809 N N . ALA A 1 228 ? 7.553 -7.864 -1.851 1.00 95.00 228 ALA A N 1
ATOM 1810 C CA . ALA A 1 228 ? 8.320 -9.048 -2.226 1.00 95.00 228 ALA A CA 1
ATOM 1811 C C . ALA A 1 228 ? 8.301 -9.279 -3.751 1.00 95.00 228 ALA A C 1
ATOM 1813 O O . ALA A 1 228 ? 9.350 -9.544 -4.338 1.00 95.00 228 ALA A O 1
ATOM 1814 N N . LEU A 1 229 ? 7.148 -9.104 -4.410 1.00 96.38 229 LEU A N 1
ATOM 1815 C CA . LEU A 1 229 ? 7.044 -9.191 -5.875 1.00 96.38 229 LEU A CA 1
ATOM 1816 C C . LEU A 1 229 ? 7.804 -8.058 -6.572 1.00 96.38 229 LEU A C 1
ATOM 1818 O O . LEU A 1 229 ? 8.582 -8.311 -7.488 1.00 96.38 229 LEU A O 1
ATOM 1822 N N . ILE A 1 230 ? 7.647 -6.817 -6.102 1.00 97.88 230 ILE A N 1
ATOM 1823 C CA . ILE A 1 230 ? 8.392 -5.665 -6.628 1.00 97.88 230 ILE A CA 1
ATOM 1824 C C . ILE A 1 230 ? 9.897 -5.902 -6.497 1.00 97.88 230 ILE A C 1
ATOM 1826 O O . ILE A 1 230 ? 10.631 -5.651 -7.447 1.00 97.88 230 ILE A O 1
ATOM 1830 N N . ARG A 1 231 ? 10.370 -6.445 -5.369 1.00 96.56 231 ARG A N 1
ATOM 1831 C CA . ARG A 1 231 ? 11.784 -6.789 -5.180 1.00 96.56 231 ARG A CA 1
ATOM 1832 C C . ARG A 1 231 ? 12.274 -7.772 -6.241 1.00 96.56 231 ARG A C 1
ATOM 1834 O O . ARG A 1 231 ? 13.347 -7.552 -6.794 1.00 96.56 231 ARG A O 1
ATOM 1841 N N . VAL A 1 232 ? 11.499 -8.814 -6.556 1.00 95.94 232 VAL A N 1
ATOM 1842 C CA . VAL A 1 232 ? 11.839 -9.769 -7.629 1.00 95.94 232 VAL A CA 1
ATOM 1843 C C . VAL A 1 232 ? 12.009 -9.051 -8.968 1.00 95.94 232 VAL A C 1
ATOM 1845 O O . VAL A 1 232 ? 12.999 -9.294 -9.653 1.00 95.94 232 VAL A O 1
ATOM 1848 N N . ILE A 1 233 ? 11.107 -8.129 -9.311 1.00 97.06 233 ILE A N 1
ATOM 1849 C CA . ILE A 1 233 ? 11.197 -7.349 -10.554 1.00 97.06 233 ILE A CA 1
ATOM 1850 C C . ILE A 1 233 ? 12.438 -6.442 -10.527 1.00 97.06 233 ILE A C 1
ATOM 1852 O O . ILE A 1 233 ? 13.281 -6.504 -11.419 1.00 97.06 233 ILE A O 1
ATOM 1856 N N . VAL A 1 234 ? 12.599 -5.634 -9.480 1.00 97.19 234 VAL A N 1
ATOM 1857 C CA . VAL A 1 234 ? 13.661 -4.622 -9.384 1.00 97.19 234 VAL A CA 1
ATOM 1858 C C . VAL A 1 234 ? 15.054 -5.257 -9.359 1.00 97.19 234 VAL A C 1
ATOM 1860 O O . VAL A 1 234 ? 15.914 -4.878 -10.152 1.00 97.19 234 VAL A O 1
ATOM 1863 N N . THR A 1 235 ? 15.289 -6.254 -8.502 1.00 96.06 235 THR A N 1
ATOM 1864 C CA . THR A 1 235 ? 16.626 -6.861 -8.373 1.00 96.06 235 THR A CA 1
ATOM 1865 C C . THR A 1 235 ? 16.851 -7.985 -9.376 1.00 96.06 235 THR A C 1
ATOM 1867 O O . THR A 1 235 ? 17.946 -8.152 -9.911 1.00 96.06 235 THR A O 1
ATOM 1870 N N . GLY A 1 236 ? 15.825 -8.807 -9.606 1.00 93.25 236 GLY A N 1
ATOM 1871 C CA . GLY A 1 236 ? 15.928 -10.008 -10.430 1.00 93.25 236 GLY A CA 1
ATOM 1872 C C . GLY A 1 236 ? 15.910 -9.698 -11.920 1.00 93.25 236 GLY A C 1
ATOM 1873 O O . GLY A 1 236 ? 16.670 -10.316 -12.667 1.00 93.25 236 GLY A O 1
ATOM 1874 N N . GLU A 1 237 ? 15.107 -8.723 -12.340 1.00 93.88 237 GLU A N 1
ATOM 1875 C CA . GLU A 1 237 ? 14.900 -8.398 -13.752 1.00 93.88 237 GLU A CA 1
ATOM 1876 C C . GLU A 1 237 ? 15.603 -7.102 -14.155 1.00 93.88 237 GLU A C 1
ATOM 1878 O O . GLU A 1 237 ? 16.451 -7.126 -15.043 1.00 93.88 237 GLU A O 1
ATOM 1883 N N . LEU A 1 238 ? 15.330 -5.999 -13.452 1.00 95.50 238 LEU A N 1
ATOM 1884 C CA . LEU A 1 238 ? 15.906 -4.684 -13.766 1.00 95.50 238 LEU A CA 1
ATOM 1885 C C . LEU A 1 238 ? 17.360 -4.526 -13.296 1.00 95.50 238 LEU A C 1
ATOM 1887 O O . LEU A 1 238 ? 18.020 -3.560 -13.666 1.00 95.50 238 LEU A O 1
ATOM 1891 N N . LYS A 1 239 ? 17.865 -5.476 -12.495 1.00 96.56 239 LYS A N 1
ATOM 1892 C CA . LYS A 1 239 ? 19.227 -5.486 -11.930 1.00 96.56 239 LYS A CA 1
ATOM 1893 C C . LYS A 1 239 ? 19.574 -4.219 -11.135 1.00 96.56 239 LYS A C 1
ATOM 1895 O O . LYS A 1 239 ? 20.738 -3.835 -11.065 1.00 96.56 239 LYS A O 1
ATOM 1900 N N . LEU A 1 240 ? 18.572 -3.593 -10.523 1.00 96.75 240 LEU A N 1
ATOM 1901 C CA . LEU A 1 240 ? 18.738 -2.438 -9.645 1.00 96.75 240 LEU A CA 1
ATOM 1902 C C . LEU A 1 240 ? 18.903 -2.886 -8.190 1.00 96.75 240 LEU A C 1
ATOM 1904 O O . LEU A 1 240 ? 18.425 -3.950 -7.787 1.00 96.75 240 LEU A O 1
ATOM 1908 N N . GLU A 1 241 ? 19.563 -2.057 -7.386 1.00 95.81 241 GLU A N 1
ATOM 1909 C CA . GLU A 1 241 ? 19.743 -2.319 -5.960 1.00 95.81 241 GLU A CA 1
ATOM 1910 C C . GLU A 1 241 ? 18.546 -1.836 -5.135 1.00 95.81 241 GLU A C 1
ATOM 1912 O O . GLU A 1 241 ? 17.906 -0.829 -5.440 1.00 95.81 241 GLU A O 1
ATOM 1917 N N . LEU A 1 242 ? 18.260 -2.560 -4.051 1.00 94.75 242 LEU A N 1
ATOM 1918 C CA . LEU A 1 242 ? 17.268 -2.181 -3.051 1.00 94.75 242 LEU A CA 1
ATOM 1919 C C . LEU A 1 242 ? 17.866 -2.283 -1.648 1.00 94.75 242 LEU A C 1
ATOM 1921 O O . LEU A 1 242 ? 18.704 -3.160 -1.401 1.00 94.75 242 LEU A O 1
ATOM 1925 N N . PRO A 1 243 ? 17.396 -1.459 -0.693 1.00 90.50 243 PRO A N 1
ATOM 1926 C CA . PRO A 1 243 ? 17.736 -1.636 0.710 1.00 90.50 243 PRO A CA 1
ATOM 1927 C C . PRO A 1 243 ? 17.451 -3.072 1.161 1.00 90.50 243 PRO A C 1
ATOM 1929 O O . PRO A 1 243 ? 16.410 -3.640 0.834 1.00 90.50 243 PRO A O 1
ATOM 1932 N N . LYS A 1 244 ? 18.341 -3.658 1.973 1.00 84.94 244 LYS A N 1
ATOM 1933 C CA . LYS A 1 244 ? 18.219 -5.060 2.435 1.00 84.94 244 LYS A CA 1
ATOM 1934 C C . LYS A 1 244 ? 16.879 -5.375 3.111 1.00 84.94 244 LYS A C 1
ATOM 1936 O O . LYS A 1 244 ? 16.434 -6.519 3.096 1.00 84.94 244 LYS A O 1
ATOM 1941 N N . GLN A 1 245 ? 16.278 -4.357 3.715 1.00 85.06 245 GLN A N 1
ATOM 1942 C CA . GLN A 1 245 ? 15.045 -4.422 4.495 1.00 85.06 245 GLN A CA 1
ATOM 1943 C C . GLN A 1 245 ? 13.786 -4.282 3.619 1.00 85.06 245 GLN A C 1
ATOM 1945 O O . GLN A 1 245 ? 12.689 -4.558 4.093 1.00 85.06 245 GLN A O 1
ATOM 1950 N N . PHE A 1 246 ? 13.926 -3.867 2.352 1.00 89.94 246 PHE A N 1
ATOM 1951 C CA . PHE A 1 246 ? 12.797 -3.612 1.461 1.00 89.94 246 PHE A CA 1
ATOM 1952 C C . PHE A 1 246 ? 11.994 -4.891 1.199 1.00 89.94 246 PHE A C 1
ATOM 1954 O O . PHE A 1 246 ? 12.544 -5.919 0.782 1.00 89.94 246 PHE A O 1
ATOM 1961 N N . GLY A 1 247 ? 10.685 -4.818 1.444 1.00 82.31 247 GLY A N 1
ATOM 1962 C CA . GLY A 1 247 ? 9.764 -5.942 1.270 1.00 82.31 247 GLY A CA 1
ATOM 1963 C C . GLY A 1 247 ? 10.006 -7.126 2.204 1.00 82.31 247 GLY A C 1
ATOM 1964 O O . GLY A 1 247 ? 9.518 -8.223 1.938 1.00 82.31 247 GLY A O 1
ATOM 1965 N N . VAL A 1 248 ? 10.761 -6.933 3.289 1.00 80.31 248 VAL A N 1
ATOM 1966 C CA . VAL A 1 248 ? 10.905 -7.930 4.352 1.00 80.31 248 VAL A CA 1
ATOM 1967 C C . VAL A 1 248 ? 9.816 -7.695 5.395 1.00 80.31 248 VAL A C 1
ATOM 1969 O O . VAL A 1 248 ? 9.640 -6.579 5.876 1.00 80.31 248 VAL A O 1
ATOM 1972 N N . ALA A 1 249 ? 9.089 -8.754 5.760 1.00 76.00 249 ALA A N 1
ATOM 1973 C CA . ALA A 1 249 ? 8.050 -8.668 6.781 1.00 76.00 249 ALA A CA 1
ATOM 1974 C C . ALA A 1 249 ? 8.622 -8.177 8.127 1.00 76.00 249 ALA A C 1
ATOM 1976 O O . ALA A 1 249 ? 9.681 -8.667 8.538 1.00 76.00 249 ALA A O 1
ATOM 1977 N N . PRO A 1 250 ? 7.916 -7.293 8.861 1.00 75.38 250 PRO A N 1
ATOM 1978 C CA . PRO A 1 250 ? 8.377 -6.794 10.158 1.00 75.38 250 PRO A CA 1
ATOM 1979 C C . PRO A 1 250 ? 8.749 -7.912 11.141 1.00 75.38 250 PRO A C 1
ATOM 1981 O O . PRO A 1 250 ? 9.799 -7.857 11.772 1.00 75.38 250 PRO A O 1
ATOM 1984 N N . SER A 1 251 ? 7.962 -8.992 11.197 1.00 75.56 251 SER A N 1
ATOM 1985 C CA . SER A 1 251 ? 8.239 -10.160 12.048 1.00 75.56 251 SER A CA 1
ATOM 1986 C C . SER A 1 251 ? 9.575 -10.843 11.737 1.00 75.56 251 SER A C 1
ATOM 1988 O O . SER A 1 251 ? 10.230 -11.376 12.630 1.00 75.56 251 SER A O 1
ATOM 1990 N N . THR A 1 252 ? 9.983 -10.846 10.466 1.00 74.06 252 THR A N 1
ATOM 1991 C CA . THR A 1 252 ? 11.262 -11.417 10.031 1.00 74.06 252 THR A CA 1
ATOM 1992 C C . THR A 1 252 ? 12.424 -10.532 10.475 1.00 74.06 252 THR A C 1
ATOM 1994 O O . THR A 1 252 ? 13.446 -11.052 10.918 1.00 74.06 252 THR A O 1
ATOM 1997 N N . LEU A 1 253 ? 12.254 -9.207 10.417 1.00 75.38 253 LEU A N 1
ATOM 1998 C CA . LEU A 1 253 ? 13.243 -8.254 10.925 1.00 75.38 253 LEU A CA 1
ATOM 1999 C C . LEU A 1 253 ? 13.386 -8.360 12.447 1.00 75.38 253 LEU A C 1
ATOM 2001 O O . LEU A 1 253 ? 14.510 -8.409 12.938 1.00 75.38 253 LEU A O 1
ATOM 2005 N N . GLU A 1 254 ? 12.282 -8.479 13.186 1.00 74.44 254 GLU A N 1
ATOM 2006 C CA . GLU A 1 254 ? 12.323 -8.669 14.642 1.00 74.44 254 GLU A CA 1
ATOM 2007 C C . GLU A 1 254 ? 13.030 -9.969 15.036 1.00 74.44 254 GLU A C 1
ATOM 2009 O O . GLU A 1 254 ? 13.900 -9.954 15.903 1.00 74.44 254 GLU A O 1
ATOM 2014 N N . ARG A 1 255 ? 12.757 -11.086 14.345 1.00 72.88 255 ARG A N 1
ATOM 2015 C CA . ARG A 1 255 ? 13.458 -12.354 14.614 1.00 72.88 255 ARG A CA 1
ATOM 2016 C C . ARG A 1 255 ? 14.963 -12.263 14.358 1.00 72.88 255 ARG A C 1
ATOM 2018 O O . ARG A 1 255 ? 15.719 -12.948 15.027 1.00 72.88 255 ARG A O 1
ATOM 2025 N N . SER A 1 256 ? 15.400 -11.438 13.407 1.00 65.00 256 SER A N 1
ATOM 2026 C CA . SER A 1 256 ? 16.827 -11.267 13.100 1.00 65.00 256 SER A CA 1
ATOM 2027 C C . SER A 1 256 ? 17.606 -10.434 14.128 1.00 65.00 256 SER A C 1
ATOM 2029 O O . SER A 1 256 ? 18.828 -10.355 14.026 1.00 65.00 256 SER A O 1
ATOM 2031 N N . LYS A 1 257 ? 16.915 -9.799 15.088 1.00 67.00 257 LYS A N 1
ATOM 2032 C CA . LYS A 1 257 ? 17.518 -9.049 16.205 1.00 67.00 257 LYS A CA 1
ATOM 2033 C C . LYS A 1 257 ? 17.757 -9.909 17.457 1.00 67.00 257 LYS A C 1
ATOM 2035 O O . LYS A 1 257 ? 18.404 -9.421 18.382 1.00 67.00 257 LYS A O 1
ATOM 2040 N N . LEU A 1 258 ? 17.198 -11.122 17.498 1.00 50.84 258 LEU A N 1
ATOM 2041 C CA . LEU A 1 258 ? 17.383 -12.126 18.555 1.00 50.84 258 LEU A CA 1
ATOM 2042 C C . LEU A 1 258 ? 18.606 -12.996 18.252 1.00 50.84 258 LEU A C 1
ATOM 2044 O O . LEU A 1 258 ? 19.303 -13.355 19.223 1.00 50.84 258 LEU A O 1
#

Radius of gyration: 28.04 Å; Cα contacts (8 Å, |Δi|>4): 255; chains: 1; bounding box: 68×75×86 Å

pLDDT: mean 76.68, std 24.73, range [28.45, 98.56]

Foldseek 3Di:
DDDDDDDDDDDDDDDDDDDDDDDDDDDDDDDDDDDDPPPDPPPVVVVLQVLLVLLVVLLVLVLVLLVLVLCCLVPACPFLCQLQDADPVDHPDGVLNLLQLLLLLLVQLLVLQVVCVPPVDQRERESVDDDPDQPSSRGSVRSSVSSVCSCVQARVPCPHLSNQGDPPPDPPDDDDDDDDDDPPPVSPHDRQQRKHWYWYDDVDIDIDIGGSSRSSVVSSVSSLVSQVVVCCCRCVPVVTDDDPCTSPDPVNVVVVVD

Sequence (258 aa):
MQDPETRKTTDIYNPMKPSEGSGEARLSSNEQPSEVSSTQSSSNASSQSEAAQEYLKLRTVAISLIDQAINLLENVVNSDTLLTTVSHLVPGSTIGKHLRHLHDHFRILFEAVNSHTTTNQDGLLNYDSRERNVPMESSHHIILQEFIKLKLNYLADPLSRLNQLDHVDRAVEDGSGRGQEGFNISRQFFDHDQGMKLEAITPYKVCLKTTFNRELWFVCLHATHHYALIRVIVTGELKLELPKQFGVAPSTLERSKL

Nearest PDB structures (foldseek):
  3qth-assembly1_A  TM=6.780E-01  e=6.527E-02  Colwellia psychrerythraea 34H
  2nsg-assembly1_A  TM=4.977E-01  e=7.836E-01  Corynebacterium glutamicum
  8d74-assembly1_D  TM=2.760E-01  e=2.715E+00  Homo sapiens